Protein AF-A0A835ZDH1-F1 (afdb_monomer)

Radius of gyration: 35.68 Å; Cα contacts (8 Å, |Δi|>4): 168; chains: 1; bounding box: 102×42×101 Å

Nearest PDB structures (foldseek):
  2rld-assembly1_A  TM=3.370E-01  e=2.893E+00  Bacteroides thetaiotaomicron VPI-5482
  7mjq-assembly1_G  TM=2.604E-01  e=2.024E+00  Rattus norvegicus
  3gdj-assembly1_A  TM=2.105E-01  e=1.923E+00  Camelus dromedarius

Sequence (272 aa):
MTPLTAARPISGAFPCQARRVTAAVQLRSARKDAEDAALDDMRLDESTLDEQEKKRLEGLRSIQASLDEVEMYEKQFRQQAAQQRTRRGLSEEEEDEREIEVLDTAWSGQAGMDVTVVGSKTWADISKRLGLAAGDVIALTVFASIGRGVHTGSGIDVEVFKTALPFYIGWLGLSPLLGAYTNQATATQKDMISTLVPAWAVSIPVALAIRGAVKGDVPPVPFIIVSLIATGSLLAAWRGLYVVINPTSTAETKRGGILDGFRMITTLLRRW

Structure (mmCIF, N/CA/C/O backbone):
data_AF-A0A835ZDH1-F1
#
_entry.id   AF-A0A835ZDH1-F1
#
loop_
_atom_site.group_PDB
_atom_site.id
_atom_site.type_symbol
_atom_site.label_atom_id
_atom_site.label_alt_id
_atom_site.label_comp_id
_atom_site.label_asym_id
_atom_site.label_entity_id
_atom_site.label_seq_id
_atom_site.pdbx_PDB_ins_code
_atom_site.Cartn_x
_atom_site.Cartn_y
_atom_site.Cartn_z
_atom_site.occupancy
_atom_site.B_iso_or_equiv
_atom_site.auth_seq_id
_atom_site.auth_comp_id
_atom_site.auth_asym_id
_atom_site.auth_atom_id
_atom_site.pdbx_PDB_model_num
ATOM 1 N N . MET A 1 1 ? 65.974 -21.598 72.202 1.00 34.81 1 MET A N 1
ATOM 2 C CA . MET A 1 1 ? 65.213 -21.913 73.429 1.00 34.81 1 MET A CA 1
ATOM 3 C C . MET A 1 1 ? 63.994 -20.993 73.469 1.00 34.81 1 MET A C 1
ATOM 5 O O . MET A 1 1 ? 64.228 -19.801 73.556 1.00 34.81 1 MET A O 1
ATOM 9 N N . THR A 1 2 ? 62.781 -21.574 73.325 1.00 43.56 2 THR A N 1
ATOM 10 C CA . THR A 1 2 ? 61.417 -21.106 73.742 1.00 43.56 2 THR A CA 1
ATOM 11 C C . THR A 1 2 ? 60.901 -19.693 73.334 1.00 43.56 2 THR A C 1
ATOM 13 O O . THR A 1 2 ? 61.681 -18.755 73.291 1.00 43.56 2 THR A O 1
ATOM 16 N N . PRO A 1 3 ? 59.568 -19.446 73.236 1.00 57.34 3 PRO A N 1
ATOM 17 C CA . PRO A 1 3 ? 58.519 -20.071 72.394 1.00 57.34 3 PRO A CA 1
ATOM 18 C C . PRO A 1 3 ? 57.537 -19.018 71.769 1.00 57.34 3 PRO A C 1
ATOM 20 O O . PRO A 1 3 ? 57.828 -17.830 71.803 1.00 57.34 3 PRO A O 1
ATOM 23 N N . LEU A 1 4 ? 56.345 -19.474 71.315 1.00 38.88 4 LEU A N 1
ATOM 24 C CA . LEU A 1 4 ? 55.092 -18.735 70.979 1.00 38.88 4 LEU A CA 1
ATOM 25 C C . LEU A 1 4 ? 54.996 -18.260 69.504 1.00 38.88 4 LEU A C 1
ATOM 27 O O . LEU A 1 4 ? 55.959 -17.751 68.959 1.00 38.88 4 LEU A O 1
ATOM 31 N N . THR A 1 5 ? 53.911 -18.429 68.735 1.00 47.22 5 THR A N 1
ATOM 32 C CA . THR A 1 5 ? 52.475 -18.510 69.061 1.00 47.22 5 THR A CA 1
ATOM 33 C C . THR A 1 5 ? 51.704 -19.244 67.953 1.00 47.22 5 THR A C 1
ATOM 35 O O . THR A 1 5 ? 51.982 -19.078 66.769 1.00 47.22 5 THR A O 1
ATOM 38 N N . ALA A 1 6 ? 50.701 -20.024 68.357 1.00 47.25 6 ALA A N 1
ATOM 39 C CA . ALA A 1 6 ? 49.741 -20.729 67.513 1.00 47.25 6 ALA A CA 1
ATOM 40 C C . ALA A 1 6 ? 48.738 -19.787 66.816 1.00 47.25 6 ALA A C 1
ATOM 42 O O . ALA A 1 6 ? 48.170 -18.907 67.460 1.00 47.25 6 ALA A O 1
ATOM 43 N N . ALA A 1 7 ? 48.425 -20.043 65.542 1.00 43.72 7 ALA A N 1
ATOM 44 C CA . ALA A 1 7 ? 47.264 -19.467 64.863 1.00 43.72 7 ALA A CA 1
ATOM 45 C C . ALA A 1 7 ? 46.164 -20.536 64.736 1.00 43.72 7 ALA A C 1
ATOM 47 O O . ALA A 1 7 ? 46.339 -21.554 64.069 1.00 43.72 7 ALA A O 1
ATOM 48 N N . ARG A 1 8 ? 45.039 -20.315 65.425 1.00 48.34 8 ARG A N 1
ATOM 49 C CA . ARG A 1 8 ? 43.805 -21.108 65.297 1.00 48.34 8 ARG A CA 1
ATOM 50 C C . ARG A 1 8 ? 43.062 -20.727 64.007 1.00 48.34 8 ARG A C 1
ATOM 52 O O . ARG A 1 8 ? 43.014 -19.539 63.694 1.00 48.34 8 ARG A O 1
ATOM 59 N N . PRO A 1 9 ? 42.381 -21.667 63.330 1.00 44.38 9 PRO A N 1
ATOM 60 C CA . PRO A 1 9 ? 41.363 -21.319 62.351 1.00 44.38 9 PRO A CA 1
ATOM 61 C C . PRO A 1 9 ? 40.088 -20.852 63.071 1.00 44.38 9 PRO A C 1
ATOM 63 O O . PRO A 1 9 ? 39.588 -21.511 63.987 1.00 44.38 9 PRO A O 1
ATOM 66 N N . ILE A 1 10 ? 39.568 -19.695 62.664 1.00 48.12 10 ILE A N 1
ATOM 67 C CA . ILE A 1 10 ? 38.289 -19.158 63.130 1.00 48.12 10 ILE A CA 1
ATOM 68 C C . ILE A 1 10 ? 37.182 -19.935 62.411 1.00 48.12 10 ILE A C 1
ATOM 70 O O . ILE A 1 10 ? 36.896 -19.701 61.241 1.00 48.12 10 ILE A O 1
ATOM 74 N N . SER A 1 11 ? 36.572 -20.880 63.124 1.00 52.00 11 SER A N 1
ATOM 75 C CA . SER A 1 11 ? 35.284 -21.463 62.753 1.00 52.00 11 SER A CA 1
ATOM 76 C C . SER A 1 11 ? 34.194 -20.434 63.059 1.00 52.00 11 SER A C 1
ATOM 78 O O . SER A 1 11 ? 33.789 -20.263 64.208 1.00 52.00 11 SER A O 1
ATOM 80 N N . GLY A 1 12 ? 33.780 -19.684 62.038 1.00 43.28 12 GLY A N 1
ATOM 81 C CA . GLY A 1 12 ? 32.653 -18.757 62.086 1.00 43.28 12 GLY A CA 1
ATOM 82 C C . GLY A 1 12 ? 31.410 -19.414 61.505 1.00 43.28 12 GLY A C 1
ATOM 83 O O . GLY A 1 12 ? 31.060 -19.184 60.353 1.00 43.28 12 GLY A O 1
ATOM 84 N N . ALA A 1 13 ? 30.757 -20.260 62.298 1.00 45.50 13 ALA A N 1
ATOM 85 C CA . ALA A 1 13 ? 29.421 -20.745 62.000 1.00 45.50 13 ALA A CA 1
ATOM 86 C C . ALA A 1 13 ? 28.428 -19.569 62.064 1.00 45.50 13 ALA A C 1
ATOM 88 O O . ALA A 1 13 ? 28.275 -18.946 63.114 1.00 45.50 13 ALA A O 1
ATOM 89 N N . PHE A 1 14 ? 27.697 -19.312 60.977 1.00 47.44 14 PHE A N 1
ATOM 90 C CA . PHE A 1 14 ? 26.489 -18.482 60.992 1.00 47.44 14 PHE A CA 1
ATOM 91 C C . PHE A 1 14 ? 25.224 -19.361 60.939 1.00 47.44 14 PHE A C 1
ATOM 93 O O . PHE A 1 14 ? 24.655 -19.537 59.864 1.00 47.44 14 PHE A O 1
ATOM 100 N N . PRO A 1 15 ? 24.703 -19.885 62.066 1.00 50.91 15 PRO A N 1
ATOM 101 C CA . PRO A 1 15 ? 23.356 -20.433 62.116 1.00 50.91 15 PRO A CA 1
ATOM 102 C C . PRO A 1 15 ? 22.449 -19.467 62.890 1.00 50.91 15 PRO A C 1
ATOM 104 O O . PRO A 1 15 ? 22.101 -19.729 64.036 1.00 50.91 15 PRO A O 1
ATOM 107 N N . CYS A 1 16 ? 22.081 -18.314 62.316 1.00 52.91 16 CYS A N 1
ATOM 108 C CA . CYS A 1 16 ? 21.194 -17.375 63.032 1.00 52.91 16 CYS A CA 1
ATOM 109 C C . CYS A 1 16 ? 20.033 -16.777 62.215 1.00 52.91 16 CYS A C 1
ATOM 111 O O . CYS A 1 16 ? 19.137 -16.173 62.800 1.00 52.91 16 CYS A O 1
ATOM 113 N N . GLN A 1 17 ? 19.954 -17.001 60.896 1.00 49.44 17 GLN A N 1
ATOM 114 C CA . GLN A 1 17 ? 18.798 -16.546 60.101 1.00 49.44 17 GLN A CA 1
ATOM 115 C C . GLN A 1 17 ? 17.690 -17.604 59.952 1.00 49.44 17 GLN A C 1
ATOM 117 O O . GLN A 1 17 ? 16.514 -17.264 60.066 1.00 49.44 17 GLN A O 1
ATOM 122 N N . ALA A 1 18 ? 18.026 -18.893 59.825 1.00 46.44 18 ALA A N 1
ATOM 123 C CA . ALA A 1 18 ? 17.027 -19.953 59.620 1.00 46.44 18 ALA A CA 1
ATOM 124 C C . ALA A 1 18 ? 16.064 -20.151 60.817 1.00 46.44 18 ALA A C 1
ATOM 126 O O . ALA A 1 18 ? 14.885 -20.469 60.648 1.00 46.44 18 ALA A O 1
ATOM 127 N N . ARG A 1 19 ? 16.530 -19.906 62.051 1.00 47.34 19 ARG A N 1
ATOM 128 C CA . ARG A 1 19 ? 15.718 -20.095 63.269 1.00 47.34 19 ARG A CA 1
ATOM 129 C C . ARG A 1 19 ? 14.641 -19.020 63.466 1.00 47.34 19 ARG A C 1
ATOM 131 O O . ARG A 1 19 ? 13.580 -19.327 64.001 1.00 47.34 19 ARG A O 1
ATOM 138 N N . ARG A 1 20 ? 14.878 -17.779 63.015 1.00 51.91 20 ARG A N 1
ATOM 139 C CA . ARG A 1 20 ? 13.920 -16.665 63.176 1.00 51.91 20 ARG A CA 1
ATOM 140 C C . ARG A 1 20 ? 12.712 -16.788 62.249 1.00 51.91 20 ARG A C 1
ATOM 142 O O . ARG A 1 20 ? 11.598 -16.506 62.678 1.00 51.91 20 ARG A O 1
ATOM 149 N N . VAL A 1 21 ? 12.918 -17.264 61.020 1.00 53.75 21 VAL A N 1
ATOM 150 C CA . VAL A 1 21 ? 11.826 -17.492 60.058 1.00 53.75 21 VAL A CA 1
ATOM 151 C C . VAL A 1 21 ? 10.901 -18.608 60.553 1.00 53.75 21 VAL A C 1
ATOM 153 O O . VAL A 1 21 ? 9.685 -18.451 60.546 1.00 53.75 21 VAL A O 1
ATOM 156 N N . THR A 1 22 ? 11.475 -19.685 61.098 1.00 58.41 22 THR A N 1
ATOM 157 C CA . THR A 1 22 ? 10.707 -20.819 61.640 1.00 58.41 22 THR A CA 1
ATOM 158 C C . THR A 1 22 ? 9.832 -20.407 62.834 1.00 58.41 22 THR A C 1
ATOM 160 O O . THR A 1 22 ? 8.660 -20.770 62.894 1.00 58.41 22 THR A O 1
ATOM 163 N N . ALA A 1 23 ? 10.358 -19.580 63.747 1.00 58.81 23 ALA A N 1
ATOM 164 C CA . ALA A 1 23 ? 9.604 -19.083 64.903 1.00 58.81 23 ALA A CA 1
ATOM 165 C C . ALA A 1 23 ? 8.459 -18.126 64.510 1.00 58.81 23 ALA A C 1
ATOM 167 O O . ALA A 1 23 ? 7.372 -18.192 65.079 1.00 58.81 23 ALA A O 1
ATOM 168 N N . ALA A 1 24 ? 8.673 -17.261 63.511 1.00 59.78 24 ALA A N 1
ATOM 169 C CA . ALA A 1 24 ? 7.639 -16.349 63.019 1.00 59.78 24 ALA A CA 1
ATOM 170 C C . ALA A 1 24 ? 6.492 -17.088 62.303 1.00 59.78 24 ALA A C 1
ATOM 172 O O . ALA A 1 24 ? 5.330 -16.704 62.441 1.00 59.78 24 ALA A O 1
ATOM 173 N N . VAL A 1 25 ? 6.803 -18.167 61.577 1.00 62.97 25 VAL A N 1
ATOM 174 C CA . VAL A 1 25 ? 5.799 -19.040 60.946 1.00 62.97 25 VAL A CA 1
ATOM 175 C C . VAL A 1 25 ? 4.996 -19.804 62.003 1.00 62.97 25 VAL A C 1
ATOM 177 O O . VAL A 1 25 ? 3.771 -19.843 61.914 1.00 62.97 25 VAL A O 1
ATOM 180 N N . GLN A 1 26 ? 5.652 -20.330 63.043 1.00 67.81 26 GLN A N 1
ATOM 181 C CA . GLN A 1 26 ? 4.971 -21.028 64.142 1.00 67.81 26 GLN A CA 1
ATOM 182 C C . GLN A 1 26 ? 4.012 -20.118 64.920 1.00 67.81 26 GLN A C 1
ATOM 184 O O . GLN A 1 26 ? 2.891 -20.527 65.205 1.00 67.81 26 GLN A O 1
ATOM 189 N N . LEU A 1 27 ? 4.404 -18.871 65.209 1.00 68.81 27 LEU A N 1
ATOM 190 C CA . LEU A 1 27 ? 3.529 -17.905 65.887 1.00 68.81 27 LEU A CA 1
ATOM 191 C C . LEU A 1 27 ? 2.322 -17.497 65.031 1.00 68.81 27 LEU A C 1
ATOM 193 O O . LEU A 1 27 ? 1.234 -17.299 65.566 1.00 68.81 27 LEU A O 1
ATOM 197 N N . ARG A 1 28 ? 2.490 -17.390 63.705 1.00 65.69 28 ARG A N 1
ATOM 198 C CA . ARG A 1 28 ? 1.369 -17.134 62.787 1.00 65.69 28 ARG A CA 1
ATOM 199 C C . ARG A 1 28 ? 0.407 -18.315 62.710 1.00 65.69 28 ARG A C 1
ATOM 201 O O . ARG A 1 28 ? -0.794 -18.078 62.707 1.00 65.69 28 ARG A O 1
ATOM 208 N N . SER A 1 29 ? 0.924 -19.546 62.681 1.00 69.69 29 SER A N 1
ATOM 209 C CA . SER A 1 29 ? 0.094 -20.758 62.726 1.00 69.69 29 SER A CA 1
ATOM 210 C C . SER A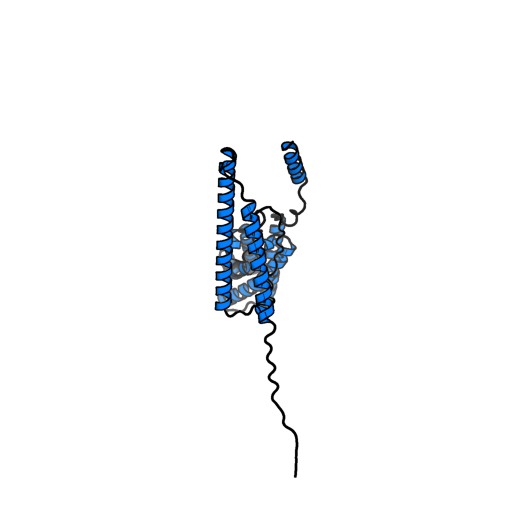 1 29 ? -0.714 -20.804 64.017 1.00 69.69 29 SER A C 1
ATOM 212 O O . SER A 1 29 ? -1.933 -20.807 63.961 1.00 69.69 29 SER A O 1
ATOM 214 N N . ALA A 1 30 ? -0.049 -20.692 65.171 1.00 67.31 30 ALA A N 1
ATOM 215 C CA . ALA A 1 30 ? -0.708 -20.776 66.472 1.00 67.31 30 ALA A CA 1
ATOM 216 C C . ALA A 1 30 ? -1.762 -19.676 66.691 1.00 67.31 30 ALA A C 1
ATOM 218 O O . ALA A 1 30 ? -2.782 -19.910 67.331 1.00 67.31 30 ALA A O 1
ATOM 219 N N . ARG A 1 31 ? -1.533 -18.469 66.155 1.00 75.38 31 ARG A N 1
ATOM 220 C CA . ARG A 1 31 ? -2.532 -17.395 66.185 1.00 75.38 31 ARG A CA 1
ATOM 221 C C . ARG A 1 31 ? -3.744 -17.722 65.313 1.00 75.38 31 ARG A C 1
ATOM 223 O O . ARG A 1 31 ? -4.861 -17.461 65.740 1.00 75.38 31 ARG A O 1
ATOM 230 N N . LYS A 1 32 ? -3.516 -18.268 64.117 1.00 70.44 32 LYS A N 1
ATOM 231 C CA . LYS A 1 32 ? -4.594 -18.678 63.218 1.00 70.44 32 LYS A CA 1
ATOM 232 C C . LYS A 1 32 ? -5.433 -19.788 63.851 1.00 70.44 32 LYS A C 1
ATOM 234 O O . LYS A 1 32 ? -6.645 -19.662 63.891 1.00 70.44 32 LYS A O 1
ATOM 239 N N . ASP A 1 33 ? -4.784 -20.781 64.456 1.00 71.62 33 ASP A N 1
ATOM 240 C CA . ASP A 1 33 ? -5.459 -21.880 65.155 1.00 71.62 33 ASP A CA 1
ATOM 241 C C . ASP A 1 33 ? -6.328 -21.370 66.329 1.00 71.62 33 ASP A C 1
ATOM 243 O O . ASP A 1 33 ? -7.408 -21.895 66.590 1.00 71.62 33 ASP A O 1
ATOM 247 N N . ALA A 1 34 ? -5.886 -20.313 67.023 1.00 68.75 34 ALA A N 1
ATOM 248 C CA . ALA A 1 34 ? -6.653 -19.673 68.094 1.00 68.75 34 ALA A CA 1
ATOM 249 C C . ALA A 1 34 ? -7.825 -18.812 67.581 1.00 68.75 34 ALA A C 1
ATOM 251 O O . ALA A 1 34 ? -8.877 -18.776 68.219 1.00 68.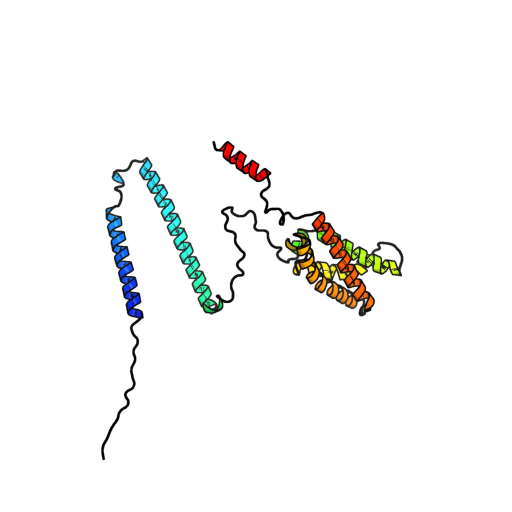75 34 ALA A O 1
ATOM 252 N N . GLU A 1 35 ? -7.657 -18.121 66.449 1.00 69.75 35 GLU A N 1
ATOM 253 C CA . GLU A 1 35 ? -8.739 -17.385 65.781 1.00 69.75 35 GLU A CA 1
ATOM 254 C C . GLU A 1 35 ? -9.796 -18.362 65.233 1.00 69.75 35 GLU A C 1
ATOM 256 O O . GLU A 1 35 ? -10.984 -18.151 65.462 1.00 69.75 35 GLU A O 1
ATOM 261 N N . ASP A 1 36 ? -9.377 -19.474 64.624 1.00 70.19 36 ASP A N 1
ATOM 262 C CA . ASP A 1 36 ? -10.266 -20.520 64.104 1.00 70.19 36 ASP A CA 1
ATOM 263 C C . ASP A 1 36 ? -11.072 -21.193 65.237 1.00 70.19 36 ASP A C 1
ATOM 265 O O . ASP A 1 36 ? -12.278 -21.394 65.103 1.00 70.19 36 ASP A O 1
ATOM 269 N N . ALA A 1 37 ? -10.451 -21.454 66.395 1.00 70.25 37 ALA A N 1
ATOM 270 C CA . ALA A 1 37 ? -11.146 -21.991 67.570 1.00 70.25 37 ALA A CA 1
ATOM 271 C C . ALA A 1 37 ? -12.162 -21.006 68.182 1.00 70.25 37 ALA A C 1
ATOM 273 O O . ALA A 1 37 ? -13.220 -21.420 68.650 1.00 70.25 37 ALA A O 1
ATOM 274 N N . ALA A 1 38 ? -11.863 -19.702 68.174 1.00 67.19 38 ALA A N 1
ATOM 275 C CA . ALA A 1 38 ? -12.793 -18.671 68.641 1.00 67.19 38 ALA A CA 1
ATOM 276 C C . ALA A 1 38 ? -13.976 -18.468 67.675 1.00 67.19 38 ALA A C 1
ATOM 278 O O . ALA A 1 38 ? -15.076 -18.123 68.104 1.00 67.19 38 ALA A O 1
ATOM 279 N N . LEU A 1 39 ? -13.761 -18.686 66.374 1.00 62.69 39 LEU A N 1
ATOM 280 C CA . LEU A 1 39 ? -14.809 -18.643 65.352 1.00 62.69 39 LEU A CA 1
ATOM 281 C C . LEU A 1 39 ? -15.779 -19.828 65.463 1.00 62.69 39 LEU A C 1
ATOM 283 O O . LEU A 1 39 ? -16.964 -19.662 65.172 1.00 62.69 39 LEU A O 1
ATOM 287 N N . ASP A 1 40 ? -15.307 -20.988 65.926 1.00 66.06 40 ASP A N 1
ATOM 288 C CA . ASP A 1 40 ? -16.136 -22.188 66.104 1.00 66.06 40 ASP A CA 1
ATOM 289 C C . ASP A 1 40 ? -17.156 -22.041 67.256 1.00 66.06 40 ASP A C 1
ATOM 291 O O . ASP A 1 40 ? -18.246 -22.606 67.189 1.00 66.06 40 ASP A O 1
ATOM 295 N N . ASP A 1 41 ? -16.860 -21.213 68.266 1.00 66.31 41 ASP A N 1
ATOM 296 C CA . ASP A 1 41 ? -17.776 -20.889 69.379 1.00 66.31 41 ASP A CA 1
ATOM 297 C C . ASP A 1 41 ? -18.872 -19.872 68.978 1.00 66.31 41 ASP A C 1
ATOM 299 O O . ASP A 1 41 ? -19.922 -19.774 69.608 1.00 66.31 41 ASP A O 1
ATOM 303 N N . MET A 1 42 ? -18.670 -19.135 67.877 1.00 64.88 42 MET A N 1
ATOM 304 C CA . MET A 1 42 ? -19.648 -18.194 67.297 1.00 64.88 42 MET A CA 1
ATOM 305 C C . MET A 1 42 ? -20.500 -18.823 66.183 1.00 64.88 42 MET A C 1
ATOM 307 O O . MET A 1 42 ? -21.183 -18.124 65.426 1.00 64.88 42 MET A O 1
ATOM 311 N N . ARG A 1 43 ? -20.444 -20.148 66.046 1.00 68.88 43 ARG A N 1
ATOM 312 C CA . ARG A 1 43 ? -21.124 -20.881 64.986 1.00 68.88 43 ARG A CA 1
ATOM 313 C C . ARG A 1 43 ? -22.639 -20.864 65.215 1.00 68.88 43 ARG A C 1
ATOM 315 O O . ARG A 1 43 ? -23.139 -21.306 66.244 1.00 68.88 43 ARG A O 1
ATOM 322 N N . LEU A 1 44 ? -23.368 -20.329 64.236 1.00 68.88 44 LEU A N 1
ATOM 323 C CA . LEU A 1 44 ? -24.831 -20.237 64.240 1.00 68.88 44 LEU A CA 1
ATOM 324 C C . LEU A 1 44 ? -25.482 -21.614 64.458 1.00 68.88 44 LEU A C 1
ATOM 326 O O . LEU A 1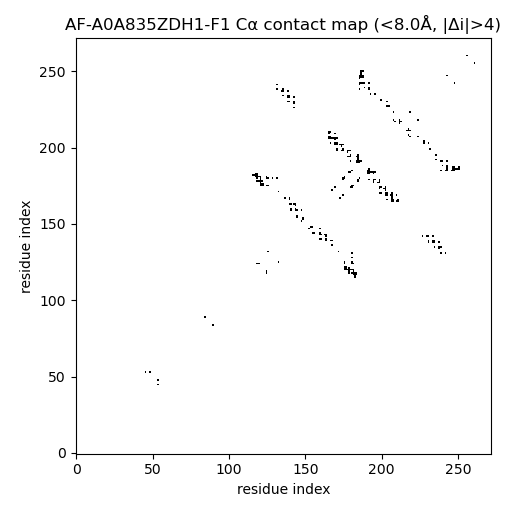 44 ? -25.175 -22.566 63.739 1.00 68.88 44 LEU A O 1
ATOM 330 N N . ASP A 1 45 ? -26.420 -21.695 65.405 1.00 75.00 45 ASP A N 1
ATOM 331 C CA . ASP A 1 45 ? -27.247 -22.886 65.620 1.00 75.00 45 ASP A CA 1
ATOM 332 C C . ASP A 1 45 ? -28.333 -22.976 64.535 1.00 75.00 45 ASP A C 1
ATOM 334 O O . ASP A 1 45 ? -29.399 -22.359 64.620 1.00 75.00 45 ASP A O 1
ATOM 338 N N . GLU A 1 46 ? -28.043 -23.756 63.491 1.00 71.31 46 GLU A N 1
ATOM 339 C CA . GLU A 1 46 ? -28.894 -23.963 62.310 1.00 71.31 46 GLU A CA 1
ATOM 340 C C . GLU A 1 46 ? -30.292 -24.513 62.643 1.00 71.31 46 GLU A C 1
ATOM 342 O O . GLU A 1 46 ? -31.213 -24.393 61.830 1.00 71.31 46 GLU A O 1
ATOM 347 N N . SER A 1 47 ? -30.474 -25.096 63.835 1.00 73.56 47 SER A N 1
ATOM 348 C CA . SER A 1 47 ? -31.764 -25.629 64.282 1.00 73.56 47 SER A CA 1
ATOM 349 C C . SER A 1 47 ? -32.778 -24.539 64.649 1.00 73.56 47 SER A C 1
ATOM 351 O O . SER A 1 47 ? -33.982 -24.797 64.632 1.00 73.56 47 SER A O 1
ATOM 353 N N . THR A 1 48 ? -32.308 -23.317 64.916 1.00 77.56 48 THR A N 1
ATOM 354 C CA . THR A 1 48 ? -33.140 -22.172 65.327 1.00 77.56 48 THR A CA 1
ATOM 355 C C . THR A 1 48 ? -33.614 -21.294 64.163 1.00 77.56 48 THR A C 1
ATOM 357 O O . THR A 1 48 ? -34.403 -20.374 64.375 1.00 77.56 48 THR A O 1
ATOM 360 N N . LEU A 1 49 ? -33.160 -21.577 62.937 1.00 77.88 49 LEU A N 1
ATOM 361 C CA . LEU A 1 49 ? -33.396 -20.745 61.754 1.00 77.88 49 LEU A CA 1
ATOM 362 C C . LEU A 1 49 ? -34.680 -21.121 61.002 1.00 77.88 49 LEU A C 1
ATOM 364 O O . LEU A 1 49 ? -35.058 -22.294 60.926 1.00 77.88 49 LEU A O 1
ATOM 368 N N . ASP A 1 50 ? -35.313 -20.122 60.383 1.00 85.75 50 ASP A N 1
ATOM 369 C CA . ASP A 1 50 ? -36.478 -20.315 59.514 1.00 85.75 50 ASP A CA 1
ATOM 370 C C . ASP A 1 50 ? -36.093 -20.988 58.178 1.00 85.75 50 ASP A C 1
ATOM 372 O O . ASP A 1 50 ? -34.960 -20.883 57.697 1.00 85.75 50 ASP A O 1
ATOM 376 N N . GLU A 1 51 ? -37.039 -21.669 57.528 1.00 85.31 51 GLU A N 1
ATOM 377 C CA . GLU A 1 51 ? -36.789 -22.416 56.283 1.00 85.31 51 GLU A CA 1
ATOM 378 C C . GLU A 1 51 ? -36.305 -21.517 55.131 1.00 85.31 51 GLU A C 1
ATOM 380 O O . GLU A 1 51 ? -35.539 -21.948 54.261 1.00 85.31 51 GLU A O 1
ATOM 385 N N . GLN A 1 52 ? -36.697 -20.239 55.128 1.00 84.88 52 GLN A N 1
ATOM 386 C CA . GLN A 1 52 ? -36.190 -19.268 54.160 1.00 84.88 52 GLN A CA 1
ATOM 387 C C . GLN A 1 52 ? -34.715 -18.907 54.410 1.00 84.88 52 GLN A C 1
ATOM 389 O O . GLN A 1 52 ? -33.963 -18.683 53.457 1.00 84.88 52 GLN A O 1
ATOM 394 N N . GLU A 1 53 ? -34.284 -18.855 55.670 1.00 80.75 53 GLU A N 1
ATOM 395 C CA . GLU A 1 53 ? -32.906 -18.540 56.057 1.00 80.75 53 GLU A CA 1
ATOM 396 C C . GLU A 1 53 ? -31.971 -19.724 55.812 1.00 80.75 53 GLU A C 1
ATOM 398 O O . GLU A 1 53 ? -30.870 -19.529 55.292 1.00 80.75 53 GLU A O 1
ATOM 403 N N . LYS A 1 54 ? -32.442 -20.955 56.046 1.00 84.00 54 LYS A N 1
ATOM 404 C CA . LYS A 1 54 ? -31.699 -22.178 55.700 1.00 84.00 54 LYS A CA 1
ATOM 405 C C . LYS A 1 54 ? -31.358 -22.242 54.210 1.00 84.00 54 LYS A C 1
ATOM 407 O O . LYS A 1 54 ? -30.197 -22.431 53.854 1.00 84.00 54 LYS A O 1
ATOM 412 N N . LYS A 1 55 ? -32.324 -21.956 53.327 1.00 82.12 55 LYS A N 1
ATOM 413 C CA . LYS A 1 55 ? -32.075 -21.885 51.872 1.00 82.12 55 LYS A CA 1
ATOM 414 C C . LYS A 1 55 ? -31.077 -20.792 51.482 1.00 82.12 55 LYS A C 1
ATOM 416 O O . LYS A 1 55 ? -30.303 -20.967 50.542 1.00 82.12 55 LYS A O 1
ATOM 421 N N . ARG A 1 56 ? -31.071 -19.651 52.184 1.00 82.38 56 ARG A N 1
ATOM 422 C CA . ARG A 1 56 ? -30.076 -18.586 51.957 1.00 82.38 56 ARG A CA 1
ATOM 423 C C . ARG A 1 56 ? -28.674 -19.026 52.375 1.00 82.38 56 ARG A C 1
ATOM 425 O O . ARG A 1 56 ? -27.724 -18.735 51.651 1.00 82.38 56 ARG A O 1
ATOM 432 N N . LEU A 1 57 ? -28.543 -19.742 53.492 1.00 84.62 57 LEU A N 1
ATOM 433 C CA . LEU A 1 57 ? -27.263 -20.293 53.942 1.00 84.62 57 LEU A CA 1
ATOM 434 C C . LEU A 1 57 ? -26.710 -21.338 52.972 1.00 84.62 57 LEU A C 1
ATOM 436 O O . LEU A 1 57 ? -25.519 -21.306 52.670 1.00 84.62 57 LEU A O 1
ATOM 440 N N . GLU A 1 58 ? -27.558 -22.210 52.426 1.00 86.06 58 GLU A N 1
ATOM 441 C CA . GLU A 1 58 ? -27.157 -23.141 51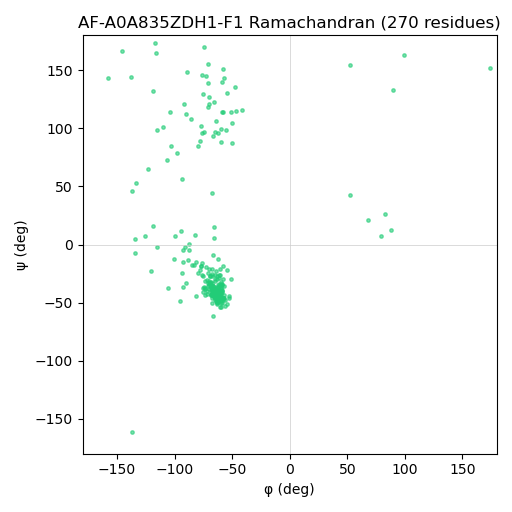.362 1.00 86.06 58 GLU A CA 1
ATOM 442 C C . GLU A 1 58 ? -26.638 -22.398 50.122 1.00 86.06 58 GLU A C 1
ATOM 444 O O . GLU A 1 58 ? -25.587 -22.748 49.581 1.00 86.06 58 GLU A O 1
ATOM 449 N N . GLY A 1 59 ? -27.315 -21.315 49.724 1.00 84.31 59 GLY A N 1
ATOM 450 C CA . GLY A 1 59 ? -26.852 -20.432 48.654 1.00 84.31 59 GLY A CA 1
ATOM 451 C C . GLY A 1 59 ? -25.468 -19.839 48.934 1.00 84.31 59 GLY A C 1
ATOM 452 O O . GLY A 1 59 ? -24.580 -19.925 48.087 1.00 84.31 59 GLY A O 1
ATOM 453 N N . LEU A 1 60 ? -25.243 -19.300 50.134 1.00 85.62 60 LEU A N 1
ATOM 454 C CA . LEU A 1 60 ? -23.947 -18.732 50.523 1.00 85.62 60 LEU A CA 1
ATOM 455 C C . LEU A 1 60 ? -22.832 -19.786 50.572 1.00 85.62 60 LEU A C 1
ATOM 457 O O . LEU A 1 60 ? -21.731 -19.524 50.092 1.00 85.62 60 LEU A O 1
ATOM 461 N N . ARG A 1 61 ? -23.121 -20.996 51.066 1.00 85.56 61 ARG A N 1
ATOM 462 C CA . ARG A 1 61 ? -22.169 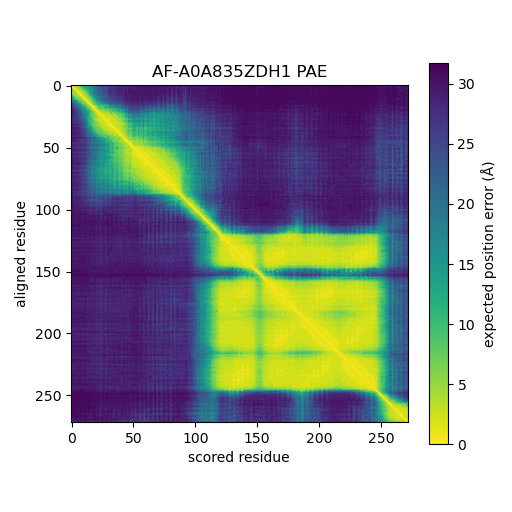-22.121 51.058 1.00 85.56 61 ARG A CA 1
ATOM 463 C C . ARG A 1 61 ? -21.775 -22.530 49.644 1.00 85.56 61 ARG A C 1
ATOM 465 O O . ARG A 1 61 ? -20.603 -22.795 49.400 1.00 85.56 61 ARG A O 1
ATOM 472 N N . SER A 1 62 ? -22.727 -22.541 48.709 1.00 87.56 62 SER A N 1
ATOM 473 C CA . SER A 1 62 ? -22.437 -22.849 47.303 1.00 87.56 62 SER A CA 1
ATOM 474 C C . SER A 1 62 ? -21.507 -21.812 46.662 1.00 87.56 62 SER A C 1
ATOM 476 O O . SER A 1 62 ? -20.595 -22.169 45.919 1.00 87.56 62 SER A O 1
ATOM 478 N N . ILE A 1 63 ? -21.678 -20.534 47.016 1.00 83.69 63 ILE A N 1
ATOM 479 C CA . ILE A 1 63 ? -20.810 -19.450 46.551 1.00 83.69 63 ILE A CA 1
ATOM 480 C C . ILE A 1 63 ? -19.412 -19.610 47.152 1.00 83.69 63 ILE A C 1
ATOM 482 O O . ILE A 1 63 ? -18.427 -19.531 46.423 1.00 83.69 63 ILE A O 1
ATOM 486 N N . GLN A 1 64 ? -19.313 -19.887 48.453 1.00 87.50 64 GLN A N 1
ATOM 487 C CA . GLN A 1 64 ? -18.027 -20.104 49.112 1.00 87.50 64 GLN A CA 1
ATOM 488 C C . GLN A 1 64 ? -17.271 -21.297 48.510 1.00 87.50 64 GLN A C 1
ATOM 490 O O . GLN A 1 64 ? -16.100 -21.162 48.176 1.00 87.50 64 GLN A O 1
ATOM 495 N N . ALA A 1 65 ? -17.961 -22.410 48.245 1.00 86.31 65 ALA A N 1
ATOM 496 C CA . ALA A 1 65 ? -17.369 -23.564 47.572 1.00 86.31 65 ALA A CA 1
ATOM 497 C C . ALA A 1 65 ? -16.825 -23.215 46.173 1.00 86.31 65 ALA A C 1
ATOM 499 O O . ALA A 1 65 ? -15.738 -23.658 45.810 1.00 86.31 65 ALA A O 1
ATOM 500 N N . SER A 1 66 ? -17.539 -22.381 45.405 1.00 82.12 66 SER A N 1
ATOM 501 C CA . SER A 1 66 ? -17.060 -21.930 44.090 1.00 82.12 66 SER A CA 1
ATOM 502 C C . SER A 1 66 ? -15.836 -21.008 44.173 1.00 82.12 66 SER A C 1
ATOM 504 O O . SER A 1 66 ? -14.978 -21.040 43.294 1.00 82.12 66 SER A O 1
ATOM 506 N N . LEU A 1 67 ? -15.718 -20.206 45.236 1.00 85.88 67 LEU A N 1
ATOM 507 C CA . LEU A 1 67 ? -14.555 -19.345 45.464 1.00 85.88 67 LEU A CA 1
ATOM 508 C C . LEU A 1 67 ? -13.321 -20.164 45.852 1.00 85.88 67 LEU A C 1
ATOM 510 O O . LEU A 1 67 ? -12.243 -19.925 45.306 1.00 85.88 67 LEU A O 1
ATOM 514 N N . ASP A 1 68 ? -13.492 -21.159 46.722 1.00 86.00 68 ASP A N 1
ATOM 515 C CA . ASP A 1 68 ? -12.418 -22.075 47.118 1.00 86.00 68 ASP A CA 1
ATOM 516 C C . ASP A 1 68 ? -11.893 -22.874 45.910 1.00 86.00 68 ASP A C 1
ATOM 518 O O . ASP A 1 68 ? -10.688 -23.100 45.772 1.00 86.00 68 ASP A O 1
ATOM 522 N N . GLU A 1 69 ? -12.784 -23.259 44.989 1.00 85.38 69 GLU A N 1
ATOM 523 C CA . GLU A 1 69 ? -12.422 -23.925 43.736 1.00 85.38 69 GLU A CA 1
ATOM 524 C C . GLU A 1 69 ? -11.564 -23.019 42.834 1.00 85.38 69 GLU A C 1
ATOM 526 O O . GLU A 1 69 ? -10.513 -23.443 42.341 1.00 85.38 69 GLU A O 1
ATOM 531 N N . VAL A 1 70 ? -11.951 -21.749 42.671 1.00 84.94 70 VAL A N 1
ATOM 532 C CA . VAL A 1 70 ? -11.173 -20.756 41.908 1.00 84.94 70 VAL A CA 1
ATOM 533 C C . VAL A 1 70 ? -9.802 -20.516 42.543 1.00 84.94 70 VAL A C 1
ATOM 535 O O . VAL A 1 70 ? -8.798 -20.476 41.826 1.00 84.94 70 VAL A O 1
ATOM 538 N N . GLU A 1 71 ? -9.726 -20.417 43.873 1.00 88.25 71 GLU A N 1
ATOM 539 C CA . GLU A 1 71 ? -8.450 -20.272 44.580 1.00 88.25 71 GLU A CA 1
ATOM 540 C C . GLU A 1 71 ? -7.538 -21.490 44.344 1.00 88.25 71 GLU A C 1
ATOM 542 O O . GLU A 1 71 ? -6.321 -21.347 44.164 1.00 88.25 71 GLU A O 1
ATOM 547 N N . MET A 1 72 ? -8.109 -22.699 44.292 1.00 85.19 72 MET A N 1
ATOM 548 C CA . MET A 1 72 ? -7.363 -23.918 43.974 1.00 85.19 72 MET A CA 1
ATOM 549 C C . MET A 1 72 ? -6.792 -23.883 42.550 1.00 85.19 72 MET A C 1
ATOM 551 O O . MET A 1 72 ? -5.603 -24.164 42.360 1.00 85.19 72 MET A O 1
ATOM 555 N N . TYR A 1 73 ? -7.602 -23.487 41.563 1.00 76.06 73 TYR A N 1
ATOM 556 C CA . TYR A 1 73 ? -7.157 -23.336 40.176 1.00 76.06 73 TYR A CA 1
ATOM 557 C C . TYR A 1 73 ? -6.053 -22.286 40.034 1.00 76.06 73 TYR A C 1
ATOM 559 O O . TYR A 1 73 ? -5.065 -22.520 39.330 1.00 76.06 73 TYR A O 1
ATOM 567 N N . GLU A 1 74 ? -6.167 -21.157 40.734 1.00 82.12 74 GLU A N 1
ATOM 568 C CA . GLU A 1 74 ? -5.140 -20.118 40.725 1.00 82.12 74 GLU A CA 1
ATOM 569 C C . GLU A 1 74 ? -3.817 -20.635 41.312 1.00 82.12 74 GLU A C 1
ATOM 571 O O . GLU A 1 74 ? -2.749 -20.447 40.718 1.00 82.12 74 GLU A O 1
ATOM 576 N N . LYS A 1 75 ? -3.869 -21.352 42.444 1.00 84.25 75 LYS A N 1
ATOM 577 C CA . LYS A 1 75 ? -2.683 -21.986 43.043 1.00 84.25 75 LYS A CA 1
ATOM 578 C C . LYS A 1 75 ? -2.045 -22.997 42.095 1.00 84.25 75 LYS A C 1
ATOM 580 O O . LYS A 1 75 ? -0.821 -22.997 41.952 1.00 84.25 75 LYS A O 1
ATOM 585 N N . GLN A 1 76 ? -2.847 -23.815 41.415 1.00 85.88 76 GLN A N 1
ATOM 586 C CA . GLN A 1 76 ? -2.354 -24.787 40.442 1.00 85.88 76 GLN A CA 1
ATOM 587 C C . GLN A 1 76 ? -1.677 -24.100 39.249 1.00 85.88 76 GLN A C 1
ATOM 589 O O . GLN A 1 76 ? -0.588 -24.507 38.841 1.00 85.88 76 GLN A O 1
ATOM 594 N N . PHE A 1 77 ? -2.267 -23.023 38.727 1.00 81.94 77 PHE A N 1
ATOM 595 C CA . PHE A 1 77 ? -1.680 -22.243 37.639 1.00 81.94 77 PHE A CA 1
ATOM 596 C C . PHE A 1 77 ? -0.358 -21.587 38.054 1.00 81.94 77 PHE A C 1
ATOM 598 O O . PHE A 1 77 ? 0.639 -21.697 37.338 1.00 81.94 77 PHE A O 1
ATOM 605 N N . ARG A 1 78 ? -0.301 -20.978 39.249 1.00 75.06 78 ARG A N 1
ATOM 606 C CA . ARG A 1 78 ? 0.943 -20.412 39.800 1.00 75.06 78 ARG A CA 1
ATOM 607 C C . ARG A 1 78 ? 2.030 -21.474 39.966 1.00 75.06 78 ARG A C 1
ATOM 609 O O . ARG A 1 78 ? 3.186 -21.208 39.646 1.00 75.06 78 ARG A O 1
ATOM 616 N N . GLN A 1 79 ? 1.680 -22.677 40.420 1.00 80.88 79 GLN A N 1
ATOM 617 C CA . GLN A 1 79 ? 2.633 -23.785 40.537 1.00 80.88 79 GLN A CA 1
ATOM 618 C C . GLN A 1 79 ? 3.136 -24.263 39.170 1.00 80.88 79 GLN A C 1
ATOM 620 O O . GLN A 1 79 ? 4.334 -24.490 39.012 1.00 80.88 79 GLN A O 1
ATOM 625 N N . GLN A 1 80 ? 2.261 -24.371 38.166 1.00 78.62 80 GLN A N 1
ATOM 626 C CA . GLN A 1 80 ? 2.664 -24.725 36.801 1.00 78.62 80 GLN A CA 1
ATOM 627 C C . GLN A 1 80 ? 3.573 -23.660 36.177 1.00 78.62 80 GLN A C 1
ATOM 629 O O . GLN A 1 80 ? 4.592 -24.002 35.575 1.00 78.62 80 GLN A O 1
ATOM 634 N N . ALA A 1 81 ? 3.254 -22.378 36.367 1.00 71.69 81 ALA A N 1
ATOM 635 C CA . ALA A 1 81 ? 4.091 -21.268 35.923 1.00 71.69 81 ALA A CA 1
ATOM 636 C C . ALA A 1 81 ? 5.468 -21.293 36.610 1.00 71.69 81 ALA A C 1
ATOM 638 O O . ALA A 1 81 ? 6.494 -21.168 35.941 1.00 71.69 81 ALA A O 1
ATOM 639 N N . ALA A 1 82 ? 5.515 -21.544 37.922 1.00 69.50 82 ALA A N 1
ATOM 640 C CA . ALA A 1 82 ? 6.766 -21.697 38.663 1.00 69.50 82 ALA A CA 1
ATOM 641 C C . ALA A 1 82 ? 7.601 -22.892 38.160 1.00 69.50 82 ALA A C 1
ATOM 643 O O . ALA A 1 82 ? 8.805 -22.761 37.953 1.00 69.50 82 ALA A O 1
ATOM 644 N N . GLN A 1 83 ? 6.972 -24.037 37.872 1.00 75.69 83 GLN A N 1
ATOM 645 C CA . GLN A 1 83 ? 7.661 -25.201 37.301 1.00 75.69 83 GLN A CA 1
ATOM 646 C C . GLN A 1 83 ? 8.210 -24.930 35.893 1.00 75.69 83 GLN A C 1
ATOM 648 O O . GLN A 1 83 ? 9.314 -25.370 35.563 1.00 75.69 83 GLN A O 1
ATOM 653 N N . GLN A 1 84 ? 7.471 -24.192 35.058 1.00 70.25 84 GLN A N 1
ATOM 654 C CA . GLN A 1 84 ? 7.955 -23.776 33.741 1.00 70.25 84 GLN A CA 1
ATOM 655 C C . GLN A 1 84 ? 9.146 -22.816 33.846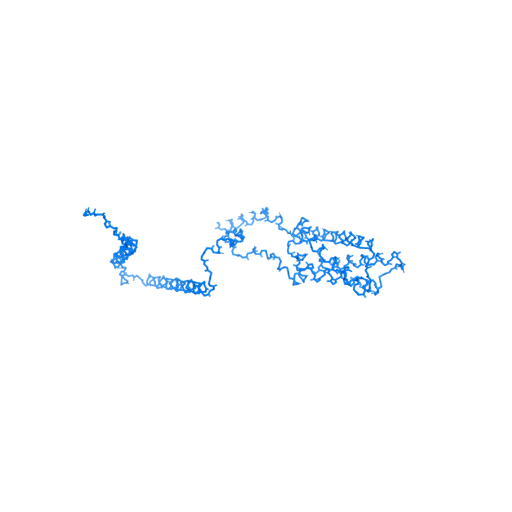 1.00 70.25 84 GLN A C 1
ATOM 657 O O . GLN A 1 84 ? 10.098 -22.973 33.080 1.00 70.25 84 GLN A O 1
ATOM 662 N N . ARG A 1 85 ? 9.135 -21.885 34.814 1.00 58.25 85 ARG A N 1
ATOM 663 C CA . ARG A 1 85 ? 10.262 -20.980 35.107 1.00 58.25 85 ARG A CA 1
ATOM 664 C C . ARG A 1 85 ? 11.529 -21.757 35.462 1.00 58.25 85 ARG A C 1
ATOM 666 O O . ARG A 1 85 ? 12.552 -21.573 34.807 1.00 58.25 85 ARG A O 1
ATOM 673 N N . THR A 1 86 ? 11.440 -22.714 36.391 1.00 65.81 86 THR A N 1
ATOM 674 C CA . THR A 1 86 ? 12.578 -23.581 36.751 1.00 65.81 86 THR A CA 1
ATOM 675 C C . THR A 1 86 ? 13.080 -24.398 35.557 1.00 65.81 86 THR A C 1
ATOM 677 O O . THR A 1 86 ? 14.285 -24.531 35.360 1.00 65.81 86 THR A O 1
ATOM 680 N N . ARG A 1 87 ? 12.177 -24.925 34.718 1.00 63.03 87 ARG A N 1
ATOM 681 C CA . ARG A 1 87 ? 12.541 -25.746 33.549 1.00 63.03 87 ARG A CA 1
ATOM 682 C C . ARG A 1 87 ? 13.231 -24.949 32.438 1.00 63.03 87 ARG A C 1
ATOM 684 O O . ARG A 1 87 ? 13.990 -25.532 31.667 1.00 63.03 87 ARG A O 1
ATOM 691 N N . ARG A 1 88 ? 12.961 -23.645 32.334 1.00 58.16 88 ARG A N 1
ATOM 692 C CA . ARG A 1 88 ? 13.525 -22.765 31.298 1.00 58.16 88 ARG A CA 1
ATOM 693 C C . ARG A 1 88 ? 14.879 -22.157 31.686 1.00 58.16 88 ARG A C 1
ATOM 695 O O . ARG A 1 88 ? 15.490 -21.517 30.840 1.00 58.16 88 ARG A O 1
ATOM 702 N N . GLY A 1 89 ? 15.356 -22.395 32.913 1.00 50.88 89 GLY A N 1
ATOM 703 C CA . GLY A 1 89 ? 16.684 -21.977 33.373 1.00 50.88 89 GLY A CA 1
ATOM 704 C C . GLY A 1 89 ? 16.865 -20.463 33.508 1.00 50.88 89 GLY A C 1
ATOM 705 O O . GLY A 1 89 ? 17.996 -19.997 33.467 1.00 50.88 89 GLY A O 1
ATOM 706 N N . LEU A 1 90 ? 15.771 -19.706 33.636 1.00 51.31 90 LEU A N 1
ATOM 707 C CA . LEU A 1 90 ? 15.799 -18.246 33.742 1.00 51.31 90 LEU A CA 1
ATOM 708 C C . LEU A 1 90 ? 15.856 -17.844 35.222 1.00 51.31 90 LEU A C 1
ATOM 710 O O . LEU A 1 90 ? 14.981 -18.234 35.999 1.00 51.31 90 LEU A O 1
ATOM 714 N N . SER A 1 91 ? 16.896 -17.107 35.614 1.00 53.47 91 SER A N 1
ATOM 715 C CA . SER A 1 91 ? 17.011 -16.485 36.937 1.00 53.47 91 SER A CA 1
ATOM 716 C C . SER A 1 91 ? 16.054 -15.298 37.051 1.00 53.47 91 SER A C 1
ATOM 718 O O . SER A 1 91 ? 15.846 -14.577 36.079 1.00 53.47 91 SER A O 1
ATOM 720 N N . GLU A 1 92 ? 15.494 -15.085 38.248 1.00 53.44 92 GLU A N 1
ATOM 721 C CA . GLU A 1 92 ? 14.537 -14.000 38.550 1.00 53.44 92 GLU A CA 1
ATOM 722 C C . GLU A 1 92 ? 15.073 -12.602 38.174 1.00 53.44 92 GLU A C 1
ATOM 724 O O . GLU A 1 92 ? 14.294 -11.700 37.897 1.00 53.44 92 GLU A O 1
ATOM 729 N N . GLU A 1 93 ? 16.396 -12.449 38.077 1.00 49.44 93 GLU A N 1
ATOM 730 C CA . GLU A 1 93 ? 17.084 -11.197 37.746 1.00 49.44 93 GLU A CA 1
ATOM 731 C C . GLU A 1 93 ? 17.046 -10.821 36.244 1.00 49.44 93 GLU A C 1
ATOM 733 O O . GLU A 1 93 ? 17.244 -9.658 35.914 1.00 49.44 93 GLU A O 1
ATOM 738 N N . GLU A 1 94 ? 16.761 -11.750 35.315 1.00 48.12 94 GLU A N 1
ATOM 739 C CA . GLU A 1 94 ? 16.738 -11.462 33.858 1.00 48.12 94 GLU A CA 1
ATOM 740 C C . GLU A 1 94 ? 15.356 -11.025 33.313 1.00 48.12 94 GLU A C 1
ATOM 742 O O . GLU A 1 94 ? 15.209 -10.767 32.109 1.00 48.12 94 GLU A O 1
ATOM 747 N N . GLU A 1 95 ? 14.315 -10.985 34.154 1.00 48.16 95 GLU A N 1
ATOM 748 C CA . GLU A 1 95 ? 12.981 -10.481 33.776 1.00 48.16 95 GLU A CA 1
ATOM 749 C C . GLU A 1 95 ? 12.778 -8.992 34.110 1.00 48.16 95 GLU A C 1
ATOM 751 O O . GLU A 1 95 ? 12.018 -8.347 33.394 1.00 48.16 95 GLU A O 1
ATOM 756 N N . ASP A 1 96 ? 13.501 -8.411 35.077 1.00 46.19 96 ASP A N 1
ATOM 757 C CA . ASP A 1 96 ? 13.338 -6.987 35.441 1.00 46.19 96 ASP A CA 1
ATOM 758 C C . ASP A 1 96 ? 13.799 -6.016 34.330 1.00 46.19 96 ASP A C 1
ATOM 760 O O . ASP A 1 96 ? 13.270 -4.914 34.221 1.00 46.19 96 ASP A O 1
ATOM 764 N N . GLU A 1 97 ? 14.718 -6.419 33.440 1.00 46.12 97 GLU A N 1
ATOM 765 C CA . GLU A 1 97 ? 15.101 -5.612 32.261 1.00 46.12 97 GLU A CA 1
ATOM 766 C C . GLU A 1 97 ? 14.231 -5.872 31.024 1.00 46.12 97 GLU A C 1
ATOM 768 O O . GLU A 1 97 ? 14.237 -5.088 30.073 1.00 46.12 97 GLU A O 1
ATOM 773 N N . ARG A 1 98 ? 13.431 -6.943 31.029 1.00 43.56 98 ARG A N 1
ATOM 774 C CA . ARG A 1 98 ? 12.324 -7.103 30.079 1.00 43.56 98 ARG A CA 1
ATOM 775 C C . ARG A 1 98 ? 11.063 -6.572 30.727 1.00 43.56 98 ARG A C 1
ATOM 777 O O . ARG A 1 98 ? 10.056 -7.270 30.825 1.00 43.56 98 ARG A O 1
ATOM 784 N N . GLU A 1 99 ? 11.150 -5.309 31.133 1.00 45.97 99 GLU A N 1
ATOM 785 C CA . GLU A 1 99 ? 10.000 -4.475 31.413 1.00 45.97 99 GLU A CA 1
ATOM 786 C C . GLU A 1 99 ? 9.066 -4.594 30.208 1.00 45.97 99 GLU A C 1
ATOM 788 O O . GLU A 1 99 ? 9.326 -4.126 29.097 1.00 45.97 99 GLU A O 1
ATOM 793 N N . ILE A 1 100 ? 8.012 -5.368 30.439 1.00 52.12 100 ILE A N 1
ATOM 794 C CA . ILE A 1 100 ? 6.790 -5.405 29.663 1.00 52.12 100 ILE A CA 1
ATOM 795 C C . ILE A 1 100 ? 6.486 -3.950 29.345 1.00 52.12 100 ILE A C 1
ATOM 797 O O . ILE A 1 100 ? 6.268 -3.171 30.267 1.00 52.12 100 ILE A O 1
ATOM 801 N N . GLU A 1 101 ? 6.518 -3.579 28.065 1.00 44.12 101 GLU A N 1
ATOM 802 C CA . GLU A 1 101 ? 6.033 -2.283 27.611 1.00 44.12 101 GLU A CA 1
ATOM 803 C C . GLU A 1 101 ? 4.590 -2.186 28.110 1.00 44.12 101 GLU A C 1
ATOM 805 O O . GLU A 1 101 ? 3.682 -2.839 27.584 1.00 44.12 101 GLU A O 1
ATOM 810 N N . VAL A 1 102 ? 4.418 -1.490 29.236 1.00 49.53 102 VAL A N 1
ATOM 811 C CA . VAL A 1 102 ? 3.140 -1.325 29.905 1.00 49.53 102 VAL A CA 1
ATOM 812 C C . VAL A 1 102 ? 2.314 -0.487 28.951 1.00 49.53 102 VAL A C 1
ATOM 814 O O . VAL A 1 102 ? 2.379 0.738 28.934 1.00 49.53 102 VAL A O 1
ATOM 817 N N . LEU A 1 103 ? 1.539 -1.171 28.113 1.00 47.50 103 LEU A N 1
ATOM 818 C CA . LEU A 1 103 ? 0.330 -0.599 27.563 1.00 47.50 103 LEU A CA 1
ATOM 819 C C . LEU A 1 103 ? -0.441 -0.072 28.766 1.00 47.50 103 LEU A C 1
ATOM 821 O O . LEU A 1 103 ? -0.854 -0.860 29.620 1.00 47.50 103 LEU A O 1
ATOM 825 N N . ASP A 1 104 ? -0.584 1.252 28.824 1.00 40.78 104 ASP A N 1
ATOM 826 C CA . ASP A 1 104 ? -1.501 1.964 29.705 1.00 40.78 104 ASP A CA 1
ATOM 827 C C . ASP A 1 104 ? -2.884 1.326 29.556 1.00 40.78 104 ASP A C 1
ATOM 829 O O . ASP A 1 104 ? -3.717 1.709 28.729 1.00 40.78 104 ASP A O 1
ATOM 833 N N . THR A 1 105 ? -3.136 0.292 30.349 1.00 46.25 105 THR A N 1
ATOM 834 C CA . THR A 1 105 ? -4.463 -0.261 30.515 1.00 46.25 105 THR A CA 1
ATOM 835 C C . THR A 1 105 ? -5.154 0.692 31.463 1.00 46.25 105 THR A C 1
ATOM 837 O O . THR A 1 105 ? -5.098 0.574 32.684 1.00 46.25 105 THR A O 1
ATOM 840 N N . ALA A 1 106 ? -5.783 1.702 30.865 1.00 43.34 106 ALA A N 1
ATOM 841 C CA . ALA A 1 106 ? -6.784 2.509 31.526 1.00 43.34 106 ALA A CA 1
ATOM 842 C C . ALA A 1 106 ? -7.915 1.570 31.964 1.00 43.34 106 ALA A C 1
ATOM 844 O O . ALA A 1 106 ? -8.869 1.313 31.227 1.00 43.34 106 ALA A O 1
ATOM 845 N N . TRP A 1 107 ? -7.772 1.020 33.167 1.00 47.50 107 TRP A N 1
ATOM 846 C CA . TRP A 1 107 ? -8.808 0.270 33.849 1.00 47.50 107 TRP A CA 1
ATOM 847 C C . TRP A 1 107 ? -9.976 1.225 34.097 1.00 47.50 107 TRP A C 1
ATOM 849 O O . TRP A 1 107 ? -10.019 1.975 35.069 1.00 47.50 107 TRP A O 1
ATOM 859 N N . SER A 1 108 ? -10.948 1.193 33.195 1.00 54.47 108 SER A N 1
ATOM 860 C CA . SER A 1 108 ? -12.297 1.687 33.420 1.00 54.47 108 SER A CA 1
ATOM 861 C C . SER A 1 108 ? -13.214 0.483 33.258 1.00 54.47 108 SER A C 1
ATOM 863 O O . SER A 1 108 ? -13.036 -0.311 32.339 1.00 54.47 108 SER A O 1
ATOM 865 N N . GLY A 1 109 ? -14.128 0.279 34.206 1.00 50.91 109 GLY A N 1
ATOM 866 C CA . GLY A 1 109 ? -14.979 -0.911 34.326 1.00 50.91 109 GLY A CA 1
ATOM 867 C C . GLY A 1 109 ? -16.022 -1.095 33.214 1.00 50.91 109 GLY A C 1
ATOM 868 O O . GLY A 1 109 ? -17.167 -1.423 33.505 1.00 50.91 109 GLY A O 1
ATOM 869 N N . GLN A 1 110 ? -15.651 -0.890 31.952 1.00 52.72 110 GLN A N 1
ATOM 870 C CA . GLN A 1 110 ? -16.401 -1.285 30.769 1.00 52.72 110 GLN A CA 1
ATOM 871 C C . GLN A 1 110 ? -15.581 -2.330 30.014 1.00 52.72 110 GLN A C 1
ATOM 873 O O . GLN A 1 110 ? -14.647 -2.023 29.278 1.00 52.72 110 GLN A O 1
ATOM 878 N N . ALA A 1 111 ? -15.925 -3.596 30.232 1.00 48.97 111 ALA A N 1
ATOM 879 C CA . ALA A 1 111 ? -15.325 -4.716 29.534 1.00 48.97 111 ALA A CA 1
ATOM 880 C C . ALA A 1 111 ? -15.517 -4.574 28.011 1.00 48.97 111 ALA A C 1
ATOM 882 O O . ALA A 1 111 ? -16.631 -4.660 27.502 1.00 48.97 111 ALA A O 1
ATOM 883 N N . GLY A 1 112 ? -14.409 -4.391 27.291 1.00 49.72 112 GLY A N 1
ATOM 884 C CA . GLY A 1 112 ? -14.246 -4.941 25.946 1.00 49.72 112 GLY A CA 1
ATOM 885 C C . GLY A 1 112 ? -14.831 -4.176 24.757 1.00 49.72 112 GLY A C 1
ATOM 886 O O . GLY A 1 112 ? -15.089 -4.824 23.748 1.00 49.72 112 GLY A O 1
ATOM 887 N N . MET A 1 113 ? -15.010 -2.851 24.812 1.00 51.34 113 MET A N 1
ATOM 888 C CA . MET A 1 113 ? -15.396 -2.091 23.603 1.00 51.34 113 MET A CA 1
ATOM 889 C C . MET A 1 113 ? -14.267 -1.341 22.885 1.00 51.34 113 MET A C 1
ATOM 891 O O . MET A 1 113 ? -14.465 -1.000 21.728 1.00 51.34 113 MET A O 1
ATOM 895 N N . ASP A 1 114 ? -13.076 -1.179 23.471 1.00 54.34 114 ASP A N 1
ATOM 896 C CA . ASP A 1 114 ? -11.960 -0.483 22.804 1.00 54.34 114 ASP A CA 1
ATOM 897 C C . ASP A 1 114 ? -10.630 -1.241 22.917 1.00 54.34 114 ASP A C 1
ATOM 899 O O . ASP A 1 114 ? -9.591 -0.692 23.279 1.00 54.34 114 ASP A O 1
ATOM 903 N N . VAL A 1 115 ? -10.610 -2.522 22.534 1.00 50.34 115 VAL A N 1
ATOM 904 C CA . VAL A 1 115 ? -9.351 -3.077 22.013 1.00 50.34 115 VAL A CA 1
ATOM 905 C C . VAL A 1 115 ? -9.251 -2.605 20.570 1.00 50.34 115 VAL A C 1
ATOM 907 O O . VAL A 1 115 ? -9.664 -3.296 19.637 1.00 50.34 115 VAL A O 1
ATOM 910 N N . THR A 1 116 ? -8.734 -1.392 20.370 1.00 52.84 116 THR A N 1
ATOM 911 C CA . THR A 1 116 ? -8.296 -0.988 19.034 1.00 52.84 116 THR A CA 1
ATOM 912 C C . THR A 1 116 ? -7.134 -1.902 18.672 1.00 52.84 116 THR A C 1
ATOM 914 O O . THR A 1 116 ? -6.007 -1.722 19.118 1.00 52.84 116 THR A O 1
ATOM 917 N N . VAL A 1 117 ? -7.423 -2.969 17.923 1.00 55.12 117 VAL A N 1
ATOM 918 C CA . VAL A 1 117 ? -6.391 -3.882 17.432 1.00 55.12 117 VAL A CA 1
ATOM 919 C C . VAL A 1 117 ? -5.450 -3.039 16.577 1.00 55.12 117 VAL A C 1
ATOM 921 O O . VAL A 1 117 ? -5.771 -2.706 15.435 1.00 55.12 117 VAL A O 1
ATOM 924 N N . VAL A 1 118 ? -4.312 -2.627 17.132 1.00 61.53 118 VAL A N 1
ATOM 925 C CA . VAL A 1 118 ? -3.221 -2.030 16.365 1.00 61.53 118 VAL A CA 1
ATOM 926 C C . VAL A 1 118 ? -2.854 -3.099 15.344 1.00 61.53 118 VAL A C 1
ATOM 928 O O . VAL A 1 118 ? -2.535 -4.224 15.721 1.00 61.53 118 VAL A O 1
ATOM 931 N N . GLY A 1 119 ? -3.077 -2.811 14.057 1.00 60.25 119 GLY A N 1
ATOM 932 C CA . GLY A 1 119 ? -3.024 -3.829 13.005 1.00 60.25 119 GLY A CA 1
ATOM 933 C C . GLY A 1 119 ? -1.770 -4.697 13.134 1.00 60.25 119 GLY A C 1
ATOM 934 O O . GLY A 1 119 ? -0.678 -4.189 13.377 1.00 60.25 119 GLY A O 1
ATOM 935 N N . SER A 1 120 ? -1.942 -6.006 12.988 1.00 73.38 120 SER A N 1
ATOM 936 C CA . SER A 1 120 ? -0.935 -7.037 13.276 1.00 73.38 120 SER A CA 1
ATOM 937 C C . SER A 1 120 ? 0.313 -7.018 12.374 1.00 73.38 120 SER A C 1
ATOM 939 O O . SER A 1 120 ? 1.134 -7.925 12.470 1.00 73.38 120 SER A O 1
ATOM 941 N N . LYS A 1 121 ? 0.458 -6.021 11.484 1.00 85.81 121 LYS A N 1
ATOM 942 C CA . LYS A 1 121 ? 1.484 -5.962 10.428 1.00 85.81 121 LYS A CA 1
ATOM 943 C C . LYS A 1 121 ? 1.493 -7.246 9.591 1.00 85.81 121 LYS A C 1
ATOM 945 O O . LYS A 1 121 ? 2.539 -7.809 9.278 1.00 85.81 121 LYS A O 1
ATOM 950 N N . THR A 1 122 ? 0.303 -7.734 9.250 1.00 89.94 122 THR A N 1
ATOM 951 C CA . THR A 1 122 ? 0.127 -8.945 8.441 1.00 89.94 122 THR A CA 1
ATOM 952 C C . THR A 1 122 ? -0.542 -8.617 7.116 1.00 89.94 122 THR A C 1
ATOM 954 O O . THR A 1 122 ? -1.152 -7.564 6.932 1.00 89.94 122 THR A O 1
ATOM 957 N N . TRP A 1 123 ? -0.476 -9.550 6.168 1.00 90.00 123 TRP A N 1
ATOM 958 C CA . TRP A 1 123 ? -1.160 -9.408 4.881 1.00 90.00 123 TRP A CA 1
ATOM 959 C C . TRP A 1 123 ? -2.687 -9.375 5.021 1.00 90.00 123 TRP A C 1
ATOM 961 O O . TRP A 1 123 ? -3.370 -8.801 4.174 1.00 90.00 123 TRP A O 1
ATOM 971 N N . ALA A 1 124 ? -3.230 -9.916 6.119 1.00 89.88 124 ALA A N 1
ATOM 972 C CA . ALA A 1 124 ? -4.657 -9.848 6.418 1.00 89.88 124 ALA A CA 1
ATOM 973 C C . ALA A 1 124 ? -5.152 -8.397 6.551 1.00 89.88 124 ALA A C 1
ATOM 975 O O . ALA A 1 124 ? -6.319 -8.119 6.271 1.00 89.88 124 ALA A O 1
ATOM 976 N N . ASP A 1 125 ? -4.277 -7.455 6.911 1.00 88.19 125 ASP A N 1
ATOM 977 C CA . ASP A 1 125 ? -4.644 -6.049 7.067 1.00 88.19 125 ASP A CA 1
ATOM 978 C C . ASP A 1 125 ? -4.956 -5.356 5.723 1.00 88.19 125 ASP A C 1
ATOM 980 O O . ASP A 1 125 ? -5.732 -4.399 5.704 1.00 88.19 125 ASP A O 1
ATOM 984 N N . ILE A 1 126 ? -4.481 -5.889 4.583 1.00 90.50 126 ILE A N 1
ATOM 985 C CA . ILE A 1 126 ? -4.892 -5.415 3.245 1.00 90.50 126 ILE A CA 1
ATOM 986 C C . ILE A 1 126 ? -6.398 -5.620 3.047 1.00 90.50 126 ILE A C 1
ATOM 988 O O . ILE A 1 126 ? -7.098 -4.718 2.589 1.00 90.50 126 ILE A O 1
ATOM 992 N N . SER A 1 127 ? -6.912 -6.802 3.406 1.00 89.31 127 SER A N 1
ATOM 993 C CA . SER A 1 127 ? -8.317 -7.169 3.169 1.00 89.31 127 SER A CA 1
ATOM 994 C C . SER A 1 127 ? -9.302 -6.269 3.920 1.00 89.31 127 SER A C 1
ATOM 996 O O . SER A 1 127 ? -10.408 -6.019 3.450 1.00 89.31 127 SER A O 1
ATOM 998 N N . LYS A 1 128 ? -8.870 -5.702 5.051 1.00 87.81 128 LYS A N 1
ATOM 999 C CA . LYS A 1 128 ? -9.650 -4.748 5.847 1.00 87.81 128 LYS A CA 1
ATOM 1000 C C . LYS A 1 128 ? -9.680 -3.347 5.224 1.00 87.81 128 LYS A C 1
ATOM 1002 O O . LYS A 1 128 ? -10.486 -2.516 5.628 1.00 87.81 128 LYS A O 1
ATOM 1007 N N . ARG A 1 129 ? -8.782 -3.057 4.273 1.00 89.69 129 ARG A N 1
ATOM 1008 C CA . ARG A 1 129 ? -8.532 -1.721 3.701 1.00 89.69 129 ARG A CA 1
ATOM 1009 C C . ARG A 1 129 ? -8.382 -1.779 2.186 1.00 89.69 129 ARG A C 1
ATOM 1011 O O . ARG A 1 129 ? -7.485 -1.160 1.611 1.00 89.69 129 ARG A O 1
ATOM 1018 N N . LEU A 1 130 ? -9.295 -2.494 1.532 1.00 93.44 130 LEU A N 1
ATOM 1019 C CA . LEU A 1 130 ? -9.280 -2.659 0.078 1.00 93.44 130 LEU A CA 1
ATOM 1020 C C . LEU A 1 130 ? -9.318 -1.323 -0.667 1.00 93.44 130 LEU A C 1
ATOM 1022 O O . LEU A 1 130 ? -8.633 -1.191 -1.671 1.00 93.44 130 LEU A O 1
ATOM 1026 N N . GLY A 1 131 ? -10.043 -0.320 -0.159 1.00 94.31 131 GLY A N 1
ATOM 1027 C CA . GLY A 1 131 ? -10.055 1.016 -0.762 1.00 94.31 131 GLY A CA 1
ATOM 1028 C C . GLY A 1 131 ? -8.667 1.663 -0.786 1.00 94.31 131 GLY A C 1
ATOM 1029 O O . GLY A 1 131 ? -8.246 2.181 -1.817 1.00 94.31 131 GLY A O 1
ATOM 1030 N N . LEU A 1 132 ? -7.919 1.562 0.319 1.00 95.19 132 LEU A N 1
ATOM 1031 C CA . LEU A 1 132 ? -6.556 2.089 0.413 1.00 95.19 132 LEU A CA 1
ATOM 1032 C C . LEU A 1 132 ? -5.627 1.366 -0.571 1.00 95.19 132 LEU A C 1
ATOM 1034 O O . LEU A 1 132 ? -4.946 2.018 -1.356 1.00 95.19 132 LEU A O 1
ATOM 1038 N N . ALA A 1 133 ? -5.663 0.028 -0.569 1.00 96.56 133 ALA A N 1
ATOM 1039 C CA . ALA A 1 133 ? -4.838 -0.806 -1.442 1.00 96.56 133 ALA A CA 1
ATOM 1040 C C . ALA A 1 133 ? -5.169 -0.615 -2.931 1.00 96.56 133 ALA A C 1
ATOM 1042 O O . ALA A 1 133 ? -4.267 -0.538 -3.761 1.00 96.56 133 ALA A O 1
ATOM 1043 N N . ALA A 1 134 ? -6.453 -0.496 -3.277 1.00 96.50 134 ALA A N 1
ATOM 1044 C CA . ALA A 1 134 ? -6.895 -0.266 -4.647 1.00 96.50 134 ALA A CA 1
ATOM 1045 C C . ALA A 1 134 ? -6.356 1.060 -5.188 1.00 96.50 134 ALA A C 1
ATOM 1047 O O . ALA A 1 134 ? -5.835 1.101 -6.301 1.00 96.50 134 ALA A O 1
ATOM 1048 N N . GLY A 1 135 ? -6.419 2.137 -4.404 1.00 96.81 135 GLY A N 1
ATOM 1049 C CA . GLY A 1 135 ? -5.865 3.403 -4.864 1.00 96.81 135 GLY A CA 1
ATOM 1050 C C . GLY A 1 135 ? -4.338 3.468 -4.833 1.00 96.81 135 GLY A C 1
ATOM 1051 O O . GLY A 1 135 ? -3.771 4.120 -5.703 1.00 96.81 135 GLY A O 1
ATOM 1052 N N . ASP A 1 136 ? -3.658 2.715 -3.960 1.00 97.62 136 ASP A N 1
ATOM 1053 C CA . ASP A 1 136 ? -2.205 2.516 -4.066 1.00 97.62 136 ASP A CA 1
ATOM 1054 C C . ASP A 1 136 ? -1.845 1.830 -5.405 1.00 97.62 136 ASP A C 1
ATOM 1056 O O . ASP A 1 136 ? -0.925 2.257 -6.106 1.00 97.62 136 ASP A O 1
ATOM 1060 N N . VAL A 1 137 ? -2.605 0.806 -5.820 1.00 97.44 137 VAL A N 1
ATOM 1061 C CA . VAL A 1 137 ? -2.437 0.154 -7.133 1.00 97.44 137 VAL A CA 1
ATOM 1062 C C . VAL A 1 137 ? -2.702 1.140 -8.270 1.00 97.44 137 VAL A C 1
ATOM 1064 O O . VAL A 1 137 ? -1.911 1.203 -9.214 1.00 97.44 137 VAL A O 1
ATOM 1067 N N . ILE A 1 138 ? -3.762 1.948 -8.190 1.00 96.44 138 ILE A N 1
ATOM 1068 C CA . ILE A 1 138 ? -4.057 2.983 -9.193 1.00 96.44 138 ILE A CA 1
ATOM 1069 C C . ILE A 1 138 ? -2.908 3.996 -9.268 1.00 96.44 138 ILE A C 1
ATOM 1071 O O . ILE A 1 138 ? -2.430 4.279 -10.363 1.00 96.44 138 ILE A O 1
ATOM 1075 N N . ALA A 1 139 ? -2.402 4.480 -8.134 1.00 97.06 139 ALA A N 1
ATOM 1076 C CA . ALA A 1 139 ? -1.277 5.410 -8.063 1.00 97.06 139 ALA A CA 1
ATOM 1077 C C . ALA A 1 139 ? -0.020 4.848 -8.751 1.00 97.06 139 ALA A C 1
ATOM 1079 O O . ALA A 1 139 ? 0.597 5.521 -9.580 1.00 97.06 139 ALA A O 1
ATOM 1080 N N . LEU A 1 140 ? 0.326 3.587 -8.482 1.00 96.69 140 LEU A N 1
ATOM 1081 C CA . LEU A 1 140 ? 1.457 2.914 -9.130 1.00 96.69 140 LEU A CA 1
ATOM 1082 C C . LEU A 1 140 ? 1.216 2.665 -10.630 1.00 96.69 140 LEU A C 1
ATOM 1084 O O . LEU A 1 140 ? 2.147 2.748 -11.432 1.00 96.69 140 LEU A O 1
ATOM 1088 N N . THR A 1 141 ? -0.033 2.421 -11.029 1.00 94.94 141 THR A N 1
ATOM 1089 C CA . THR A 1 141 ? -0.424 2.301 -12.443 1.00 94.94 141 THR A CA 1
ATOM 1090 C C . THR A 1 141 ? -0.269 3.633 -13.168 1.00 94.94 141 THR A C 1
ATOM 1092 O O . THR A 1 141 ? 0.259 3.668 -14.277 1.00 94.94 141 THR A O 1
ATOM 1095 N N . VAL A 1 142 ? -0.683 4.738 -12.543 1.00 93.94 142 VAL A N 1
ATOM 1096 C CA . VAL A 1 142 ? -0.518 6.099 -13.072 1.00 93.94 142 VAL A CA 1
ATOM 1097 C C . VAL A 1 142 ? 0.961 6.424 -13.236 1.00 93.94 142 VAL A C 1
ATOM 1099 O O . VAL A 1 142 ? 1.362 6.885 -14.301 1.00 93.94 142 VAL A O 1
ATOM 1102 N N . PHE A 1 143 ? 1.792 6.108 -12.240 1.00 94.38 143 PHE A N 1
ATOM 1103 C CA . PHE A 1 143 ? 3.244 6.244 -12.350 1.00 94.38 143 PHE A CA 1
ATOM 1104 C C . PHE A 1 143 ? 3.807 5.491 -13.570 1.00 94.38 143 PHE A C 1
ATOM 1106 O O . PHE A 1 143 ? 4.510 6.084 -14.391 1.00 94.38 143 PHE A O 1
ATOM 1113 N N . ALA A 1 144 ? 3.462 4.209 -13.728 1.00 92.19 144 ALA A N 1
ATOM 1114 C CA . ALA A 1 144 ? 3.914 3.402 -14.862 1.00 92.19 144 ALA A CA 1
ATOM 1115 C C . ALA A 1 144 ? 3.389 3.937 -16.206 1.00 92.19 144 ALA A C 1
ATOM 1117 O O . ALA A 1 144 ? 4.130 3.973 -17.189 1.00 92.19 144 ALA A O 1
ATOM 1118 N N . SER A 1 145 ? 2.136 4.398 -16.232 1.00 90.06 145 SER A N 1
ATOM 1119 C CA . SER A 1 145 ? 1.495 4.988 -17.411 1.00 90.06 145 SER A CA 1
ATOM 1120 C C . SER A 1 145 ? 2.193 6.270 -17.842 1.00 90.06 145 SER A C 1
ATOM 1122 O O . SER A 1 145 ? 2.491 6.421 -19.019 1.00 90.06 145 SER A O 1
ATOM 1124 N N . ILE A 1 146 ? 2.505 7.174 -16.908 1.00 88.19 146 ILE A N 1
ATOM 1125 C CA . ILE A 1 146 ? 3.226 8.421 -17.199 1.00 88.19 146 ILE A CA 1
ATOM 1126 C C . ILE A 1 146 ? 4.642 8.099 -17.683 1.00 88.19 146 ILE A C 1
ATOM 1128 O O . ILE A 1 146 ? 5.057 8.594 -18.729 1.00 88.19 146 ILE A O 1
ATOM 1132 N N . GLY A 1 147 ? 5.363 7.219 -16.980 1.00 83.31 147 GLY A N 1
ATOM 1133 C CA . GLY A 1 147 ? 6.720 6.826 -17.366 1.00 83.31 147 GLY A CA 1
ATOM 1134 C C . GLY A 1 147 ? 6.797 6.217 -18.772 1.00 83.31 147 GLY A C 1
ATOM 1135 O O . GLY A 1 147 ? 7.766 6.448 -19.492 1.00 83.31 147 GLY A O 1
ATOM 1136 N N . ARG A 1 148 ? 5.764 5.474 -19.188 1.00 81.38 148 ARG A N 1
ATOM 1137 C CA . ARG A 1 148 ? 5.641 4.892 -20.534 1.00 81.38 148 ARG A CA 1
ATOM 1138 C C . ARG A 1 148 ? 5.133 5.900 -21.571 1.00 81.38 148 ARG A C 1
ATOM 1140 O O . ARG A 1 148 ? 5.672 5.967 -22.678 1.00 81.38 148 ARG A O 1
ATOM 1147 N N . GLY A 1 149 ? 4.117 6.684 -21.219 1.00 70.00 149 GLY A N 1
ATOM 1148 C CA . GLY A 1 149 ? 3.437 7.640 -22.095 1.00 70.00 149 GLY A CA 1
ATOM 1149 C C . GLY A 1 149 ? 4.336 8.786 -22.547 1.00 70.00 149 GLY A C 1
ATOM 1150 O O . GLY A 1 149 ? 4.216 9.237 -23.682 1.00 70.00 149 GLY A O 1
ATOM 1151 N N . VAL A 1 150 ? 5.314 9.171 -21.720 1.00 66.19 150 VAL A N 1
ATOM 1152 C CA . VAL A 1 150 ? 6.376 10.126 -22.088 1.00 66.19 150 VAL A CA 1
ATOM 1153 C C . VAL A 1 150 ? 7.232 9.628 -23.269 1.00 66.19 150 VAL A C 1
ATOM 1155 O O . VAL A 1 150 ? 7.841 10.440 -23.959 1.00 66.19 150 VAL A O 1
ATOM 1158 N N . HIS A 1 151 ? 7.250 8.319 -23.555 1.00 57.94 151 HIS A N 1
ATOM 1159 C CA . HIS A 1 151 ? 8.112 7.731 -24.587 1.00 57.94 151 HIS A CA 1
ATOM 1160 C C . HIS A 1 151 ? 7.391 6.988 -25.722 1.00 57.94 151 HIS A C 1
ATOM 1162 O O . HIS A 1 151 ? 7.989 6.818 -26.779 1.00 57.94 151 HIS A O 1
ATOM 1168 N N . THR A 1 152 ? 6.155 6.511 -25.535 1.00 59.91 152 THR A N 1
ATOM 1169 C CA . THR A 1 152 ? 5.545 5.525 -26.462 1.00 59.91 152 THR A CA 1
ATOM 1170 C C . THR A 1 152 ? 4.102 5.818 -26.895 1.00 59.91 152 THR A C 1
ATOM 1172 O O . THR A 1 152 ? 3.530 5.030 -27.644 1.00 59.91 152 THR A O 1
ATOM 1175 N N . GLY A 1 153 ? 3.529 6.966 -26.508 1.00 57.06 153 GLY A N 1
ATOM 1176 C CA . GLY A 1 153 ? 2.153 7.353 -26.854 1.00 57.06 153 GLY A CA 1
ATOM 1177 C C . GLY A 1 153 ? 1.132 7.082 -25.740 1.00 57.06 153 GLY A C 1
ATOM 1178 O O . GLY A 1 153 ? 1.403 6.378 -24.769 1.00 57.06 153 GLY A O 1
ATOM 1179 N N . SER A 1 154 ? -0.037 7.717 -25.848 1.00 57.75 154 SER A N 1
ATOM 1180 C CA . SER A 1 154 ? -1.046 7.834 -24.787 1.00 57.75 154 SER A CA 1
ATOM 1181 C C . SER A 1 154 ? -2.066 6.685 -24.794 1.00 57.75 154 SER A C 1
ATOM 1183 O O . SER A 1 154 ? -2.903 6.616 -25.692 1.00 57.75 154 SER A O 1
ATOM 1185 N N . GLY A 1 155 ? -2.049 5.823 -23.774 1.00 67.06 155 GLY A N 1
ATOM 1186 C CA . GLY A 1 155 ? -3.094 4.820 -23.535 1.00 67.06 155 GLY A CA 1
ATOM 1187 C C . GLY A 1 155 ? -2.759 3.865 -22.385 1.00 67.06 155 GLY A C 1
ATOM 1188 O O . GLY A 1 155 ? -1.589 3.622 -22.102 1.00 67.06 155 GLY A O 1
ATOM 1189 N N . ILE A 1 156 ? -3.785 3.329 -21.713 1.00 74.94 156 ILE A N 1
ATOM 1190 C CA . ILE A 1 156 ? -3.624 2.224 -20.755 1.00 74.94 156 ILE A CA 1
ATOM 1191 C C . ILE A 1 156 ? -3.681 0.922 -21.558 1.00 74.94 156 ILE A C 1
ATOM 1193 O O . ILE A 1 156 ? -4.742 0.544 -22.050 1.00 74.94 156 ILE A O 1
ATOM 1197 N N . ASP A 1 157 ? -2.539 0.255 -21.711 1.00 82.69 157 ASP A N 1
ATOM 1198 C CA . ASP A 1 157 ? -2.403 -1.031 -22.397 1.00 82.69 157 ASP A CA 1
ATOM 1199 C C . ASP A 1 157 ? -1.910 -2.130 -21.433 1.00 82.69 157 ASP A C 1
ATOM 1201 O O . ASP A 1 157 ? -1.564 -1.879 -20.276 1.00 82.69 157 ASP A O 1
ATOM 1205 N N . VAL A 1 158 ? -1.873 -3.382 -21.898 1.00 85.94 158 VAL A N 1
ATOM 1206 C CA . VAL A 1 158 ? -1.369 -4.526 -21.106 1.00 85.94 158 VAL A CA 1
ATOM 1207 C C . VAL A 1 158 ? 0.078 -4.303 -20.647 1.00 85.94 158 VAL A C 1
ATOM 1209 O O . VAL A 1 158 ? 0.505 -4.777 -19.593 1.00 85.94 158 VAL A O 1
ATOM 1212 N N . GLU A 1 159 ? 0.847 -3.557 -21.426 1.00 85.81 159 GLU A N 1
ATOM 1213 C CA . GLU A 1 159 ? 2.251 -3.299 -21.157 1.00 85.81 159 GLU A CA 1
ATOM 1214 C C . GLU A 1 159 ? 2.472 -2.269 -20.033 1.00 85.81 159 GLU A C 1
ATOM 1216 O O . GLU A 1 159 ? 3.483 -2.347 -19.327 1.00 85.81 159 GLU A O 1
ATOM 1221 N N . VAL A 1 160 ? 1.526 -1.351 -19.796 1.00 89.12 160 VAL A N 1
ATOM 1222 C CA . VAL A 1 160 ? 1.492 -0.521 -18.579 1.00 89.12 160 VAL A CA 1
ATOM 1223 C C . VAL A 1 160 ? 1.474 -1.417 -17.344 1.00 89.12 160 VAL A C 1
ATOM 1225 O O . VAL A 1 160 ? 2.292 -1.231 -16.442 1.00 89.12 160 VAL A O 1
ATOM 1228 N N . PHE A 1 161 ? 0.608 -2.433 -17.317 1.00 90.19 161 PHE A N 1
ATOM 1229 C CA . PHE A 1 161 ? 0.513 -3.346 -16.175 1.00 90.19 161 PHE A CA 1
ATOM 1230 C C . PHE A 1 161 ? 1.781 -4.183 -15.999 1.00 90.19 161 PHE A C 1
ATOM 1232 O O . PHE A 1 161 ? 2.254 -4.334 -14.874 1.00 90.19 161 PHE A O 1
ATOM 1239 N N . LYS A 1 162 ? 2.400 -4.656 -17.091 1.00 90.50 162 LYS A N 1
ATOM 1240 C CA . LYS A 1 162 ? 3.716 -5.325 -17.029 1.00 90.50 162 LYS A CA 1
ATOM 1241 C C . LYS A 1 162 ? 4.799 -4.409 -16.455 1.00 90.50 162 LYS A C 1
ATOM 1243 O O . LYS A 1 162 ? 5.644 -4.858 -15.686 1.00 90.50 162 LYS A O 1
ATOM 1248 N N . THR A 1 163 ? 4.758 -3.123 -16.797 1.00 90.19 163 THR A N 1
ATOM 1249 C CA . THR A 1 163 ? 5.706 -2.118 -16.294 1.00 90.19 163 THR A CA 1
ATOM 1250 C C . THR A 1 163 ? 5.477 -1.806 -14.812 1.00 90.19 163 THR A C 1
ATOM 1252 O O . THR A 1 163 ? 6.438 -1.597 -14.072 1.00 90.19 163 THR A O 1
ATOM 1255 N N . ALA A 1 164 ? 4.219 -1.800 -14.369 1.00 94.44 164 ALA A N 1
ATOM 1256 C CA . ALA A 1 164 ? 3.840 -1.561 -12.981 1.00 94.44 164 ALA A CA 1
ATOM 1257 C C . ALA A 1 164 ? 4.043 -2.790 -12.074 1.00 94.44 164 ALA A C 1
ATOM 1259 O O . ALA A 1 164 ? 4.206 -2.638 -10.865 1.00 94.44 164 ALA A O 1
ATOM 1260 N N . LEU A 1 165 ? 4.087 -3.999 -12.643 1.00 95.31 165 LEU A N 1
ATOM 1261 C CA . LEU A 1 165 ? 4.124 -5.261 -11.901 1.00 95.31 165 LEU A CA 1
ATOM 1262 C C . LEU A 1 165 ? 5.237 -5.348 -10.837 1.00 95.31 165 LEU A C 1
ATOM 1264 O O . LEU A 1 165 ? 4.917 -5.708 -9.703 1.00 95.31 165 LEU A O 1
ATOM 1268 N N . PRO A 1 166 ? 6.506 -4.971 -11.106 1.00 96.12 166 PRO A N 1
ATOM 1269 C CA . PRO A 1 166 ? 7.546 -4.970 -10.074 1.00 96.12 166 PRO A CA 1
ATOM 1270 C C . PRO A 1 166 ? 7.208 -4.063 -8.884 1.00 96.12 166 PRO A C 1
ATOM 1272 O O . PRO A 1 166 ? 7.524 -4.392 -7.741 1.00 96.12 166 PRO A O 1
ATOM 1275 N N . PHE A 1 167 ? 6.527 -2.943 -9.142 1.00 97.19 167 PHE A N 1
ATOM 1276 C CA . PHE A 1 167 ? 6.083 -2.002 -8.116 1.00 97.19 167 PHE A CA 1
ATOM 1277 C C . PHE A 1 167 ? 4.911 -2.545 -7.312 1.00 97.19 167 PHE A C 1
ATOM 1279 O O . PHE A 1 167 ? 4.910 -2.387 -6.095 1.00 97.19 167 PHE A O 1
ATOM 1286 N N . TYR A 1 168 ? 3.966 -3.244 -7.943 1.00 97.75 168 TYR A N 1
ATOM 1287 C CA . TYR A 1 168 ? 2.907 -3.936 -7.208 1.00 97.75 168 TYR A CA 1
ATOM 1288 C C . TYR A 1 168 ? 3.478 -5.007 -6.282 1.00 97.75 168 TYR A C 1
ATOM 1290 O O . TYR A 1 168 ? 3.092 -5.062 -5.120 1.00 97.75 168 TYR A O 1
ATOM 1298 N N . ILE A 1 169 ? 4.417 -5.824 -6.773 1.00 97.31 169 ILE A N 1
ATOM 1299 C CA . ILE A 1 169 ? 5.036 -6.896 -5.983 1.00 97.31 169 ILE A CA 1
ATOM 1300 C C . ILE A 1 169 ? 5.805 -6.307 -4.799 1.00 97.31 169 ILE A C 1
ATOM 1302 O O . ILE A 1 169 ? 5.589 -6.727 -3.663 1.00 97.31 169 ILE A O 1
ATOM 1306 N N . GLY A 1 170 ? 6.666 -5.314 -5.043 1.00 96.88 170 GLY A N 1
ATOM 1307 C CA . GLY A 1 170 ? 7.427 -4.668 -3.975 1.00 96.88 170 GLY A CA 1
ATOM 1308 C C . GLY A 1 170 ? 6.518 -3.991 -2.950 1.00 96.88 170 GLY A C 1
ATOM 1309 O O . GLY A 1 170 ? 6.667 -4.218 -1.751 1.00 96.88 170 GLY A O 1
ATOM 1310 N N . TRP A 1 171 ? 5.536 -3.209 -3.412 1.00 97.88 171 TRP A N 1
ATOM 1311 C CA . TRP A 1 171 ? 4.614 -2.491 -2.536 1.00 97.88 171 TRP A CA 1
ATOM 1312 C C . TRP A 1 171 ? 3.703 -3.437 -1.761 1.00 97.88 171 TRP A C 1
ATOM 1314 O O . TRP A 1 171 ? 3.760 -3.468 -0.535 1.00 97.88 171 TRP A O 1
ATOM 1324 N N . LEU A 1 172 ? 2.879 -4.235 -2.438 1.00 96.75 172 LEU A N 1
ATOM 1325 C CA . LEU A 1 172 ? 1.878 -5.081 -1.783 1.00 96.75 172 LEU A CA 1
ATOM 1326 C C . LEU A 1 172 ? 2.499 -6.254 -1.015 1.00 96.75 172 LEU A C 1
ATOM 1328 O O . LEU A 1 172 ? 1.886 -6.731 -0.066 1.00 96.75 172 LEU A O 1
ATOM 1332 N N . GLY A 1 173 ? 3.707 -6.696 -1.375 1.00 96.12 173 GLY A N 1
ATOM 1333 C CA . GLY A 1 173 ? 4.410 -7.756 -0.653 1.00 96.12 173 GLY A CA 1
ATOM 1334 C C . GLY A 1 173 ? 5.015 -7.297 0.678 1.00 96.12 173 GLY A C 1
ATOM 1335 O O . GLY A 1 173 ? 4.930 -8.020 1.672 1.00 96.12 173 GLY A O 1
ATOM 1336 N N . LEU A 1 174 ? 5.612 -6.098 0.720 1.00 96.06 174 LEU A N 1
ATOM 1337 C CA . LEU A 1 174 ? 6.394 -5.637 1.878 1.00 96.06 174 LEU A CA 1
ATOM 1338 C C . LEU A 1 174 ? 5.686 -4.588 2.732 1.00 96.06 174 LEU A C 1
ATOM 1340 O O . LEU A 1 174 ? 5.780 -4.631 3.960 1.00 96.06 174 LEU A O 1
ATOM 1344 N N . SER A 1 175 ? 4.946 -3.663 2.124 1.00 96.12 175 SER A N 1
ATOM 1345 C CA . SER A 1 175 ? 4.308 -2.575 2.872 1.00 96.12 175 SER A CA 1
ATOM 1346 C C . SER A 1 175 ? 3.308 -3.035 3.955 1.00 96.12 175 SER A C 1
ATOM 1348 O O . SER A 1 175 ? 3.279 -2.391 5.007 1.00 96.12 175 SER A O 1
ATOM 1350 N N . PRO A 1 176 ? 2.554 -4.155 3.827 1.00 94.31 176 PRO A N 1
ATOM 1351 C CA . PRO A 1 176 ? 1.715 -4.649 4.926 1.00 94.31 176 PRO A CA 1
ATOM 1352 C C . PRO A 1 176 ? 2.525 -5.120 6.131 1.00 94.31 176 PRO A C 1
ATOM 1354 O O . PRO A 1 176 ? 2.145 -4.838 7.265 1.00 94.31 176 PRO A O 1
ATOM 1357 N N . LEU A 1 177 ? 3.667 -5.767 5.883 1.00 93.88 177 LEU A N 1
ATOM 1358 C CA . LEU A 1 177 ? 4.584 -6.236 6.927 1.00 93.88 177 LEU A CA 1
ATOM 1359 C C . LEU A 1 177 ? 5.253 -5.068 7.663 1.00 93.88 177 LEU A C 1
ATOM 1361 O O . LEU A 1 177 ? 5.603 -5.169 8.835 1.00 93.88 177 LEU A O 1
ATOM 1365 N N . LEU A 1 178 ? 5.386 -3.929 6.985 1.00 93.06 178 LEU A N 1
ATOM 1366 C CA . LEU A 1 178 ? 5.903 -2.682 7.551 1.00 93.06 178 LEU A CA 1
ATOM 1367 C C . LEU A 1 178 ? 4.810 -1.829 8.211 1.00 93.06 178 LEU A C 1
ATOM 1369 O O . LEU A 1 178 ? 5.094 -0.771 8.764 1.00 93.06 178 LEU A O 1
ATOM 1373 N N . GLY A 1 179 ? 3.563 -2.301 8.204 1.00 91.25 179 GLY A N 1
ATOM 1374 C CA . GLY A 1 179 ? 2.451 -1.668 8.899 1.00 91.25 179 GLY A CA 1
ATOM 1375 C C . GLY A 1 179 ? 1.709 -0.593 8.103 1.00 91.25 179 GLY A C 1
ATOM 1376 O O . GLY A 1 179 ? 0.864 0.102 8.669 1.00 91.25 179 GLY A O 1
ATOM 1377 N N . ALA A 1 180 ? 1.945 -0.487 6.792 1.00 94.25 180 ALA A N 1
ATOM 1378 C CA . ALA A 1 180 ? 1.308 0.509 5.927 1.00 94.25 180 ALA A CA 1
ATOM 1379 C C . ALA A 1 180 ? -0.209 0.306 5.744 1.00 94.25 180 ALA A C 1
ATOM 1381 O O . ALA A 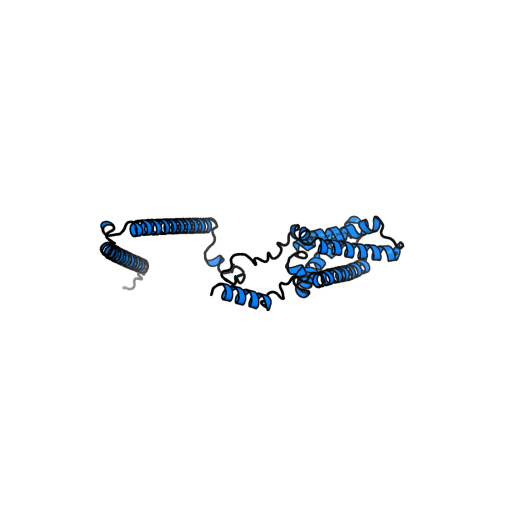1 180 ? -0.869 1.168 5.169 1.00 94.25 180 ALA A O 1
ATOM 1382 N N . TYR A 1 181 ? -0.767 -0.814 6.207 1.00 94.00 181 TYR A N 1
ATOM 1383 C CA . TYR A 1 181 ? -2.208 -1.103 6.190 1.00 94.00 181 TYR A CA 1
ATOM 1384 C C . TYR A 1 181 ? -2.781 -1.305 7.600 1.00 94.00 181 TYR A C 1
ATOM 1386 O O . TYR A 1 181 ? -3.875 -1.834 7.771 1.00 94.00 181 TYR A O 1
ATOM 1394 N N . THR A 1 182 ? -2.060 -0.897 8.641 1.00 90.69 182 THR A N 1
ATOM 1395 C CA . THR A 1 182 ? -2.559 -1.004 10.018 1.00 90.69 182 THR A CA 1
ATOM 1396 C C . THR A 1 182 ? -3.633 0.041 10.307 1.00 90.69 182 THR A C 1
ATOM 1398 O O . THR A 1 182 ? -3.847 0.977 9.538 1.00 90.69 182 THR A O 1
ATOM 1401 N N . ASN A 1 183 ? -4.299 -0.092 11.456 1.00 87.75 183 ASN A N 1
ATOM 1402 C CA . ASN A 1 183 ? -5.230 0.929 11.936 1.00 87.75 183 ASN A CA 1
ATOM 1403 C C . ASN A 1 183 ? -4.574 2.295 12.148 1.00 87.75 183 ASN A C 1
ATOM 1405 O O . ASN A 1 183 ? -5.179 3.316 11.832 1.00 87.75 183 ASN A O 1
ATOM 1409 N N . GLN A 1 184 ? -3.308 2.301 12.558 1.00 86.31 184 GLN A N 1
ATOM 1410 C CA . GLN A 1 184 ? -2.522 3.518 12.681 1.00 86.31 184 GLN A CA 1
ATOM 1411 C C . GLN A 1 184 ? -2.316 4.212 11.326 1.00 86.31 184 GLN A C 1
ATOM 1413 O O . GLN A 1 184 ? -2.412 5.430 11.249 1.00 86.31 184 GLN A O 1
ATOM 1418 N N . ALA A 1 185 ? -2.146 3.463 10.232 1.00 88.62 185 ALA A N 1
ATOM 1419 C CA . ALA A 1 185 ? -1.855 4.030 8.912 1.00 88.62 185 ALA A CA 1
ATOM 1420 C C . ALA A 1 185 ? -2.951 4.947 8.337 1.00 88.62 185 ALA A C 1
ATOM 1422 O O . ALA A 1 185 ? -2.701 5.649 7.358 1.00 88.62 185 ALA A O 1
ATOM 1423 N N . THR A 1 186 ? -4.152 4.959 8.923 1.00 90.38 186 THR A N 1
ATOM 1424 C CA . THR A 1 186 ? -5.207 5.918 8.560 1.00 90.38 186 THR A CA 1
ATOM 1425 C C . THR A 1 186 ? -5.757 6.710 9.739 1.00 90.38 186 THR A C 1
ATOM 1427 O O . THR A 1 186 ? -6.742 7.415 9.557 1.00 90.38 186 THR A O 1
ATOM 1430 N N . ALA A 1 187 ? -5.159 6.579 10.928 1.00 87.38 187 ALA A N 1
ATOM 1431 C CA . ALA A 1 187 ? -5.652 7.203 12.154 1.00 87.38 187 ALA A CA 1
ATOM 1432 C C . ALA A 1 187 ? -5.627 8.732 12.059 1.00 87.38 187 ALA A C 1
ATOM 1434 O O . ALA A 1 187 ? -6.612 9.410 12.341 1.00 87.38 187 ALA A O 1
ATOM 1435 N N . THR A 1 188 ? -4.486 9.271 11.633 1.00 88.88 188 THR A N 1
ATOM 1436 C CA . THR A 1 188 ? -4.264 10.701 11.428 1.00 88.88 188 THR A CA 1
ATOM 1437 C C . THR A 1 188 ? -3.328 10.919 10.242 1.00 88.88 188 THR A C 1
ATOM 1439 O O . THR A 1 188 ? -2.631 10.001 9.805 1.00 88.88 188 THR A O 1
ATOM 1442 N N . GLN A 1 189 ? -3.238 12.157 9.745 1.00 89.62 189 GLN A N 1
ATOM 1443 C CA . GLN A 1 189 ? -2.267 12.504 8.700 1.00 89.62 189 GLN A CA 1
ATOM 1444 C C . GLN A 1 189 ? -0.820 12.245 9.153 1.00 89.62 189 GLN A C 1
ATOM 1446 O O . GLN A 1 189 ? 0.022 11.825 8.362 1.00 89.62 189 GLN A O 1
ATOM 1451 N N . LYS A 1 190 ? -0.526 12.463 10.440 1.00 90.25 190 LYS A N 1
ATOM 1452 C CA . LYS A 1 190 ? 0.801 12.217 11.012 1.00 90.25 190 LYS A CA 1
ATOM 1453 C C . LYS A 1 190 ? 1.117 10.720 11.056 1.00 90.25 190 LYS A C 1
ATOM 1455 O O . LYS A 1 190 ? 2.218 10.328 10.677 1.00 90.25 190 LYS A O 1
ATOM 1460 N N . ASP A 1 191 ? 0.154 9.901 11.469 1.00 89.81 191 ASP A N 1
ATOM 1461 C CA . ASP A 1 191 ? 0.311 8.443 11.541 1.00 89.81 191 ASP A CA 1
ATOM 1462 C C . ASP A 1 191 ? 0.382 7.782 10.155 1.00 89.81 191 ASP A C 1
ATOM 1464 O O . ASP A 1 191 ? 1.107 6.810 9.927 1.00 89.81 191 ASP A O 1
ATOM 1468 N N . MET A 1 192 ? -0.329 8.351 9.183 1.00 93.94 192 MET A N 1
ATOM 1469 C CA . MET A 1 192 ? -0.215 7.958 7.784 1.00 93.94 192 MET A CA 1
ATOM 1470 C C . MET A 1 192 ? 1.209 8.194 7.268 1.00 93.94 192 MET A C 1
ATOM 1472 O O . MET A 1 192 ? 1.793 7.286 6.684 1.00 93.94 192 MET A O 1
ATOM 1476 N N . ILE A 1 193 ? 1.821 9.351 7.552 1.00 94.81 193 ILE A N 1
ATOM 1477 C CA . ILE A 1 193 ? 3.216 9.624 7.161 1.00 94.81 193 ILE A CA 1
ATOM 1478 C C . ILE A 1 193 ? 4.192 8.698 7.902 1.00 94.81 193 ILE A C 1
ATOM 1480 O O . ILE A 1 193 ? 5.099 8.151 7.272 1.00 94.81 193 ILE A O 1
ATOM 1484 N N . SER A 1 194 ? 4.011 8.494 9.212 1.00 93.38 194 SER A N 1
ATOM 1485 C CA . SER A 1 194 ? 4.929 7.679 10.026 1.00 93.38 194 SER A CA 1
ATOM 1486 C C . SER A 1 194 ? 4.970 6.211 9.596 1.00 93.38 194 SER A C 1
ATOM 1488 O O . SER A 1 194 ? 6.014 5.573 9.706 1.00 93.38 194 SER A O 1
ATOM 1490 N N . THR A 1 195 ? 3.867 5.690 9.056 1.00 94.12 195 THR A N 1
ATOM 1491 C CA . THR A 1 195 ? 3.785 4.325 8.515 1.00 94.12 195 THR A CA 1
ATOM 1492 C C . THR A 1 195 ? 4.144 4.252 7.027 1.00 94.12 195 THR A C 1
ATOM 1494 O O . THR A 1 195 ? 4.744 3.270 6.587 1.00 94.12 195 THR A O 1
ATOM 1497 N N . LEU A 1 196 ? 3.833 5.291 6.242 1.00 96.56 196 LEU A N 1
ATOM 1498 C CA . LEU A 1 196 ? 4.122 5.357 4.806 1.00 96.56 196 LEU A CA 1
ATOM 1499 C C . LEU A 1 196 ? 5.621 5.439 4.519 1.00 96.56 196 LEU A C 1
ATOM 1501 O O . LEU A 1 196 ? 6.118 4.672 3.700 1.00 96.56 196 LEU A O 1
ATOM 1505 N N . VAL A 1 197 ? 6.340 6.356 5.170 1.00 96.88 197 VAL A N 1
ATOM 1506 C CA . VAL A 1 197 ? 7.760 6.623 4.886 1.00 96.88 197 VAL A CA 1
ATOM 1507 C C . VAL A 1 197 ? 8.639 5.370 5.009 1.00 96.88 197 VAL A C 1
ATOM 1509 O O . VAL A 1 197 ? 9.320 5.056 4.031 1.00 96.88 197 VAL A O 1
ATOM 1512 N N . PRO A 1 198 ? 8.632 4.611 6.125 1.00 95.94 198 PRO A N 1
ATOM 1513 C CA . PRO A 1 198 ? 9.448 3.402 6.231 1.00 95.94 198 PRO A CA 1
ATOM 1514 C C . PRO A 1 198 ? 8.999 2.313 5.249 1.00 95.94 198 PRO A C 1
ATOM 1516 O O . PRO A 1 198 ? 9.838 1.648 4.643 1.00 95.94 198 PRO A O 1
ATOM 1519 N N . ALA A 1 199 ? 7.688 2.160 5.025 1.00 96.69 199 ALA A N 1
ATOM 1520 C CA . ALA A 1 199 ? 7.168 1.196 4.063 1.00 96.69 199 ALA A CA 1
ATOM 1521 C C . ALA A 1 199 ? 7.627 1.501 2.630 1.00 96.69 199 ALA A C 1
ATOM 1523 O O . ALA A 1 199 ? 8.073 0.604 1.917 1.00 96.69 199 ALA A O 1
ATOM 1524 N N . TRP A 1 200 ? 7.561 2.767 2.220 1.00 97.94 200 TRP A N 1
ATOM 1525 C CA . TRP A 1 200 ? 8.006 3.264 0.918 1.00 97.94 200 TRP A CA 1
ATOM 1526 C C . TRP A 1 200 ? 9.519 3.149 0.744 1.00 97.94 200 TRP A C 1
ATOM 1528 O O . TRP A 1 200 ? 9.971 2.639 -0.284 1.00 97.94 200 TRP A O 1
ATOM 1538 N N . ALA A 1 201 ? 10.283 3.531 1.769 1.00 97.50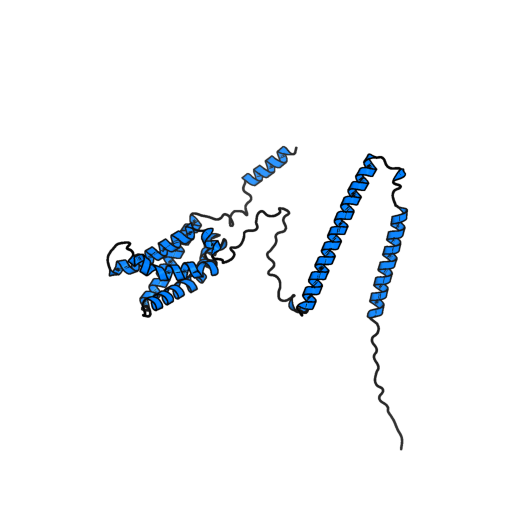 201 ALA A N 1
ATOM 1539 C CA . ALA A 1 201 ? 11.741 3.497 1.754 1.00 97.50 201 ALA A CA 1
ATOM 1540 C C . ALA A 1 201 ? 12.307 2.083 1.561 1.00 97.50 201 ALA A C 1
ATOM 1542 O O . ALA A 1 201 ? 13.404 1.941 1.034 1.00 97.50 201 ALA A O 1
ATOM 1543 N N . VAL A 1 202 ? 11.570 1.037 1.944 1.00 97.69 202 VAL A N 1
ATOM 1544 C CA . VAL A 1 202 ? 11.971 -0.359 1.712 1.00 97.69 202 VAL A CA 1
ATOM 1545 C C . VAL A 1 202 ? 11.340 -0.914 0.433 1.00 97.69 202 VAL A C 1
ATOM 1547 O O . VAL A 1 202 ? 12.025 -1.483 -0.416 1.00 97.69 202 VAL A O 1
ATOM 1550 N N . SER A 1 203 ? 10.031 -0.732 0.260 1.00 97.38 203 SER A N 1
ATOM 1551 C CA . SER A 1 203 ? 9.268 -1.416 -0.789 1.00 97.38 203 SER A CA 1
ATOM 1552 C C . SER A 1 203 ? 9.599 -0.922 -2.199 1.00 97.38 203 SER A C 1
ATOM 1554 O O . SER A 1 203 ? 9.664 -1.729 -3.128 1.00 97.38 203 SER A O 1
ATOM 1556 N N . ILE A 1 204 ? 9.821 0.387 -2.387 1.00 97.62 204 ILE A N 1
ATOM 1557 C CA . ILE A 1 204 ? 10.107 0.949 -3.717 1.00 97.62 204 ILE A CA 1
ATOM 1558 C C . ILE A 1 204 ? 11.522 0.599 -4.197 1.00 97.62 204 ILE A C 1
ATOM 1560 O O . ILE A 1 204 ? 11.655 0.183 -5.351 1.00 97.62 204 ILE A O 1
ATOM 1564 N N . PRO A 1 205 ? 12.582 0.670 -3.368 1.00 97.62 205 PRO A N 1
ATOM 1565 C CA . PRO A 1 205 ? 13.886 0.142 -3.766 1.00 97.62 205 PRO A CA 1
ATOM 1566 C C . PRO A 1 205 ? 13.856 -1.347 -4.113 1.00 97.62 205 PRO A C 1
ATOM 1568 O O . PRO A 1 205 ? 14.455 -1.749 -5.110 1.00 97.62 205 PRO A O 1
ATOM 1571 N N . VAL A 1 206 ? 13.101 -2.159 -3.364 1.00 97.88 206 VAL A N 1
ATOM 1572 C CA . VAL A 1 206 ? 12.912 -3.578 -3.706 1.00 97.88 206 VAL A CA 1
ATOM 1573 C C . VAL A 1 206 ? 12.192 -3.732 -5.048 1.00 97.88 206 VAL A C 1
ATOM 1575 O O . VAL A 1 206 ? 12.630 -4.519 -5.882 1.00 97.88 206 VAL A O 1
ATOM 1578 N N . ALA A 1 207 ? 11.153 -2.941 -5.323 1.00 97.19 207 ALA A N 1
ATOM 1579 C CA . ALA A 1 207 ? 10.497 -2.932 -6.630 1.00 97.19 207 ALA A CA 1
ATOM 1580 C C . ALA A 1 207 ? 11.453 -2.568 -7.781 1.00 97.19 207 ALA A C 1
ATOM 1582 O O . ALA A 1 207 ? 11.409 -3.187 -8.847 1.00 97.19 207 ALA A O 1
ATOM 1583 N N . LEU A 1 208 ? 12.338 -1.587 -7.575 1.00 96.62 208 LEU A N 1
ATOM 1584 C CA . LEU A 1 208 ? 13.362 -1.205 -8.550 1.00 96.62 208 LEU A CA 1
ATOM 1585 C C . LEU A 1 208 ? 14.382 -2.328 -8.779 1.00 96.62 208 LEU A C 1
ATOM 1587 O O . LEU A 1 208 ? 14.767 -2.563 -9.926 1.00 96.62 208 LEU A O 1
ATOM 1591 N N . ALA A 1 209 ? 14.772 -3.044 -7.723 1.00 96.75 209 ALA A N 1
ATOM 1592 C CA . ALA A 1 209 ? 15.644 -4.210 -7.819 1.00 96.75 209 ALA A CA 1
ATOM 1593 C C . ALA A 1 209 ? 14.972 -5.359 -8.590 1.00 96.75 209 ALA A C 1
ATOM 1595 O O . ALA A 1 209 ? 15.571 -5.899 -9.518 1.00 96.75 209 ALA A O 1
ATOM 1596 N N . ILE A 1 210 ? 13.704 -5.669 -8.285 1.00 96.44 210 ILE A N 1
ATOM 1597 C CA . ILE A 1 210 ? 12.905 -6.661 -9.025 1.00 96.44 210 ILE A CA 1
ATOM 1598 C C . ILE A 1 210 ? 12.816 -6.267 -10.500 1.00 96.44 210 ILE A C 1
ATOM 1600 O O . ILE A 1 210 ? 13.045 -7.094 -11.378 1.00 96.44 210 ILE A O 1
ATOM 1604 N N . ARG A 1 211 ? 12.533 -4.993 -10.794 1.00 94.44 211 ARG A N 1
ATOM 1605 C CA . ARG A 1 211 ? 12.487 -4.488 -12.171 1.00 94.44 211 ARG A CA 1
ATOM 1606 C C . ARG A 1 211 ? 13.820 -4.685 -12.888 1.00 94.44 211 ARG A C 1
ATOM 1608 O O . ARG A 1 211 ? 13.814 -5.109 -14.041 1.00 94.44 211 ARG A O 1
ATOM 1615 N N . GLY A 1 212 ? 14.932 -4.352 -12.234 1.00 93.81 212 GLY A N 1
ATOM 1616 C CA . GLY A 1 212 ? 16.267 -4.535 -12.800 1.00 93.81 212 GLY A CA 1
ATOM 1617 C C . GLY A 1 212 ? 16.562 -6.003 -13.098 1.00 93.81 212 GLY A C 1
ATOM 1618 O O . GLY A 1 212 ? 16.991 -6.327 -14.200 1.00 93.81 212 GLY A O 1
ATOM 1619 N N . ALA A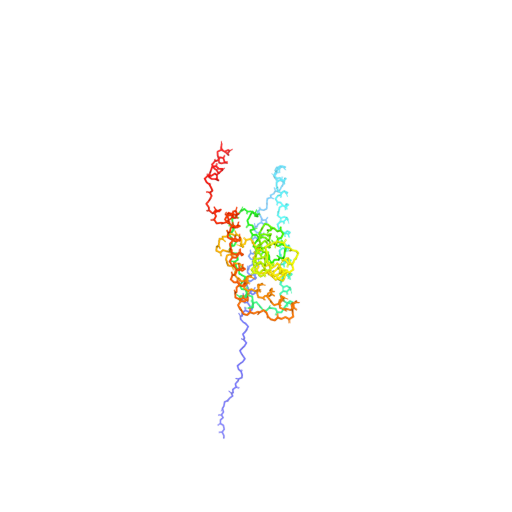 1 213 ? 16.218 -6.899 -12.169 1.00 94.75 213 ALA A N 1
ATOM 1620 C CA . ALA A 1 213 ? 16.370 -8.340 -12.345 1.00 94.75 213 ALA A CA 1
ATOM 1621 C C . ALA A 1 213 ? 15.519 -8.892 -13.502 1.00 94.75 213 ALA A C 1
ATOM 1623 O O . ALA A 1 213 ? 16.018 -9.660 -14.316 1.00 94.75 213 ALA A O 1
ATOM 1624 N N . VAL A 1 214 ? 14.254 -8.469 -13.617 1.00 92.88 214 VAL A N 1
ATOM 1625 C CA . VAL A 1 214 ? 13.352 -8.901 -14.701 1.00 92.88 214 VAL A CA 1
ATOM 1626 C C . VAL A 1 214 ? 13.811 -8.376 -16.062 1.00 92.88 214 VAL A C 1
ATOM 1628 O O . VAL A 1 214 ? 13.686 -9.075 -17.063 1.00 92.88 214 VAL A O 1
ATOM 1631 N N . LYS A 1 215 ? 14.333 -7.144 -16.118 1.00 89.75 215 LYS A N 1
ATOM 1632 C CA . LYS A 1 215 ? 14.791 -6.525 -17.368 1.00 89.75 215 LYS A CA 1
ATOM 1633 C C . LYS A 1 215 ? 16.215 -6.941 -17.762 1.00 89.75 215 LYS A C 1
ATOM 1635 O O . LYS A 1 215 ? 16.580 -6.767 -18.918 1.00 89.75 215 LYS A O 1
ATOM 1640 N N . GLY A 1 216 ? 16.992 -7.483 -16.826 1.00 92.12 216 GLY A N 1
ATOM 1641 C CA . GLY A 1 216 ? 18.394 -7.857 -17.024 1.00 92.12 216 GLY A CA 1
ATOM 1642 C C . GLY A 1 216 ? 19.381 -6.688 -16.954 1.00 92.12 216 GLY A C 1
ATOM 1643 O O . GLY A 1 216 ? 20.560 -6.901 -17.198 1.00 92.12 216 GLY A O 1
ATOM 1644 N N . ASP A 1 217 ? 18.924 -5.485 -16.587 1.00 90.25 217 ASP A N 1
ATOM 1645 C CA . ASP A 1 217 ? 19.723 -4.255 -16.587 1.00 90.25 217 ASP A CA 1
ATOM 1646 C C . ASP A 1 217 ? 19.462 -3.403 -15.342 1.00 90.25 217 ASP A C 1
ATOM 1648 O O . ASP A 1 217 ? 18.323 -3.257 -14.881 1.00 90.25 217 ASP A O 1
ATOM 1652 N N . VAL A 1 218 ? 20.512 -2.751 -14.834 1.00 91.88 218 VAL A N 1
ATOM 1653 C CA . VAL A 1 218 ? 20.390 -1.786 -13.734 1.00 91.88 218 VAL A CA 1
ATOM 1654 C C . VAL A 1 218 ? 19.671 -0.525 -14.233 1.00 91.88 218 VAL A C 1
ATOM 1656 O O . VAL A 1 218 ? 20.093 0.072 -15.227 1.00 91.88 218 VAL A O 1
ATOM 1659 N N . PRO A 1 219 ? 18.592 -0.071 -13.564 1.00 91.50 219 PRO A N 1
ATOM 1660 C CA . PRO A 1 219 ? 17.906 1.151 -13.957 1.00 91.50 219 PRO A CA 1
ATOM 1661 C C . PRO A 1 219 ? 18.840 2.377 -13.931 1.00 91.50 219 PRO A C 1
ATOM 1663 O O . PRO A 1 219 ? 19.604 2.530 -12.978 1.00 91.50 219 PRO A O 1
ATOM 1666 N N . PRO A 1 220 ? 18.745 3.299 -14.910 1.00 93.06 220 PRO A N 1
ATOM 1667 C CA . PRO A 1 220 ? 19.516 4.539 -14.885 1.00 93.06 220 PRO A CA 1
ATOM 1668 C C . PRO A 1 220 ? 19.258 5.349 -13.608 1.00 93.06 220 PRO A C 1
ATOM 1670 O O . PRO A 1 220 ? 18.117 5.443 -13.152 1.00 93.06 220 PRO A O 1
ATOM 1673 N N . VAL A 1 221 ? 20.290 6.006 -13.072 1.00 95.31 221 VAL A N 1
ATOM 1674 C CA . VAL A 1 221 ? 20.186 6.819 -11.841 1.00 95.31 221 VAL A CA 1
ATOM 1675 C C . VAL A 1 221 ? 19.053 7.859 -11.899 1.00 95.31 221 VAL A C 1
ATOM 1677 O O . VAL A 1 221 ? 18.279 7.925 -10.941 1.00 95.31 221 VAL A O 1
ATOM 1680 N N . PRO A 1 222 ? 18.848 8.613 -13.002 1.00 94.19 222 PRO A N 1
ATOM 1681 C CA . PRO A 1 222 ? 17.722 9.544 -13.088 1.00 94.19 222 PRO A CA 1
ATOM 1682 C C . PRO A 1 222 ? 16.362 8.850 -12.954 1.00 94.19 222 PRO A C 1
ATOM 1684 O O . PRO A 1 222 ? 15.465 9.369 -12.295 1.00 94.19 222 PRO A O 1
ATOM 1687 N N . PHE A 1 223 ? 16.218 7.647 -13.522 1.00 91.75 223 PHE A N 1
ATOM 1688 C CA . PHE A 1 223 ? 14.989 6.868 -13.400 1.00 91.75 223 PHE A CA 1
ATOM 1689 C C . PHE A 1 223 ? 14.739 6.446 -11.948 1.00 91.75 223 PHE A C 1
ATOM 1691 O O . PHE A 1 223 ? 13.600 6.514 -11.497 1.00 91.75 223 PHE A O 1
ATOM 1698 N N . ILE A 1 224 ? 15.777 6.055 -11.202 1.00 95.56 224 ILE A N 1
ATOM 1699 C CA . ILE A 1 224 ? 15.666 5.700 -9.777 1.00 95.56 224 ILE A CA 1
ATOM 1700 C C . ILE A 1 224 ? 15.146 6.892 -8.964 1.00 95.56 224 ILE A C 1
ATOM 1702 O O . ILE A 1 224 ? 14.167 6.752 -8.232 1.00 95.56 224 ILE A O 1
ATOM 1706 N N . ILE A 1 225 ? 15.759 8.068 -9.133 1.00 96.50 225 ILE A N 1
ATOM 1707 C CA . ILE A 1 225 ? 15.396 9.288 -8.396 1.00 96.50 225 ILE A CA 1
ATOM 1708 C C . ILE A 1 225 ? 13.953 9.700 -8.704 1.00 96.50 225 ILE A C 1
ATOM 1710 O O . ILE A 1 225 ? 13.157 9.906 -7.788 1.00 96.50 225 ILE A O 1
ATOM 1714 N N . VAL A 1 226 ? 13.594 9.769 -9.990 1.00 94.12 226 VAL A N 1
ATOM 1715 C CA . VAL A 1 226 ? 12.233 10.129 -10.410 1.00 94.12 226 VAL A CA 1
ATOM 1716 C C . VAL A 1 226 ? 11.222 9.099 -9.914 1.00 94.12 226 VAL A C 1
ATOM 1718 O O . VAL A 1 226 ? 10.162 9.488 -9.437 1.00 94.12 226 VAL A O 1
ATOM 1721 N N . SER A 1 227 ? 11.548 7.803 -9.961 1.00 94.75 227 SER A N 1
ATOM 1722 C CA . SER A 1 227 ? 10.662 6.747 -9.454 1.00 94.75 227 SER A CA 1
ATOM 1723 C C . SER A 1 227 ? 10.387 6.911 -7.966 1.00 94.75 227 SER A C 1
ATOM 1725 O O . SER A 1 227 ? 9.233 6.841 -7.554 1.00 94.75 227 SER A O 1
ATOM 1727 N N . LEU A 1 228 ? 11.421 7.163 -7.161 1.00 97.12 228 LEU A N 1
ATOM 1728 C CA . LEU A 1 228 ? 11.277 7.383 -5.723 1.00 97.12 228 LEU A CA 1
ATOM 1729 C C . LEU A 1 228 ? 10.370 8.583 -5.441 1.00 97.12 228 LEU A C 1
ATOM 1731 O O . LEU A 1 228 ? 9.368 8.438 -4.741 1.00 97.12 228 LEU A O 1
ATOM 1735 N N . ILE A 1 229 ? 10.676 9.739 -6.032 1.00 97.19 229 ILE A N 1
ATOM 1736 C CA . ILE A 1 229 ? 9.915 10.973 -5.803 1.00 97.19 229 ILE A CA 1
ATOM 1737 C C . ILE A 1 229 ? 8.471 10.811 -6.287 1.00 97.19 229 ILE A C 1
ATOM 1739 O O . ILE A 1 229 ? 7.541 11.053 -5.524 1.00 97.19 229 ILE A O 1
ATOM 1743 N N . ALA A 1 230 ? 8.265 10.350 -7.523 1.00 96.25 230 ALA A N 1
ATOM 1744 C CA . ALA A 1 230 ? 6.936 10.242 -8.116 1.00 96.25 230 ALA A CA 1
ATOM 1745 C C . ALA A 1 230 ? 6.049 9.237 -7.372 1.00 96.25 230 ALA A C 1
ATOM 1747 O O . ALA A 1 230 ? 4.904 9.554 -7.054 1.00 96.25 230 ALA A O 1
ATOM 1748 N N . THR A 1 231 ? 6.566 8.044 -7.055 1.00 97.50 231 THR A N 1
ATOM 1749 C CA . THR A 1 231 ? 5.792 7.050 -6.292 1.00 97.50 231 THR A CA 1
ATOM 1750 C C . THR A 1 231 ? 5.512 7.531 -4.874 1.00 97.50 231 THR A C 1
ATOM 1752 O O . THR A 1 231 ? 4.386 7.385 -4.408 1.00 97.50 231 THR A O 1
ATOM 1755 N N . GLY A 1 232 ? 6.482 8.170 -4.212 1.00 97.38 232 GLY A N 1
ATOM 1756 C CA . GLY A 1 232 ? 6.292 8.756 -2.887 1.00 97.38 232 GLY A CA 1
ATOM 1757 C C . GLY A 1 232 ? 5.195 9.819 -2.886 1.00 97.38 232 GLY A C 1
ATOM 1758 O O . GLY A 1 232 ? 4.279 9.754 -2.069 1.00 97.38 232 GLY A O 1
ATOM 1759 N N . SER A 1 233 ? 5.228 10.751 -3.842 1.00 97.94 233 SER A N 1
ATOM 1760 C CA . SER A 1 233 ? 4.210 11.796 -3.983 1.00 97.94 233 SER A CA 1
ATOM 1761 C C . SER A 1 233 ? 2.829 11.234 -4.314 1.00 97.94 233 SER A C 1
ATOM 1763 O O . SER A 1 233 ? 1.852 11.652 -3.699 1.00 97.94 233 SER A O 1
ATOM 1765 N N . LEU A 1 234 ? 2.727 10.283 -5.247 1.00 97.69 234 LEU A N 1
ATOM 1766 C CA . LEU A 1 234 ? 1.446 9.690 -5.645 1.00 97.69 234 LEU A CA 1
ATOM 1767 C C . LEU A 1 234 ? 0.814 8.878 -4.508 1.00 97.69 234 LEU A C 1
ATOM 1769 O O . LEU A 1 234 ? -0.379 9.028 -4.243 1.00 97.69 234 LEU A O 1
ATOM 1773 N N . LEU A 1 235 ? 1.609 8.069 -3.801 1.00 97.94 235 LEU A N 1
ATOM 1774 C CA . LEU A 1 235 ? 1.139 7.313 -2.639 1.00 97.94 235 LEU A CA 1
ATOM 1775 C C . LEU A 1 235 ? 0.745 8.250 -1.494 1.00 97.94 235 LEU A C 1
ATOM 1777 O O . LEU A 1 235 ? -0.325 8.086 -0.917 1.00 97.94 235 LEU A O 1
ATOM 1781 N N . ALA A 1 236 ? 1.557 9.265 -1.185 1.00 97.44 236 ALA A N 1
ATOM 1782 C CA . ALA A 1 236 ? 1.229 10.242 -0.149 1.00 97.44 236 ALA A CA 1
ATOM 1783 C C . ALA A 1 236 ? -0.042 11.036 -0.485 1.00 97.44 236 ALA A C 1
ATOM 1785 O O . ALA A 1 236 ? -0.873 11.255 0.394 1.00 97.44 236 ALA A O 1
ATOM 1786 N N . ALA A 1 237 ? -0.225 11.427 -1.750 1.00 97.56 237 ALA A N 1
ATOM 1787 C CA . ALA A 1 237 ? -1.421 12.126 -2.206 1.00 97.56 237 ALA A CA 1
ATOM 1788 C C . ALA A 1 237 ? -2.670 11.249 -2.066 1.00 97.56 237 ALA A C 1
ATOM 1790 O O . ALA A 1 237 ? -3.660 11.691 -1.484 1.00 97.56 237 ALA A O 1
ATOM 1791 N N . TRP A 1 238 ? -2.616 9.998 -2.537 1.00 97.62 238 TRP A N 1
ATOM 1792 C CA . TRP A 1 238 ? -3.736 9.069 -2.403 1.00 97.62 238 TRP A CA 1
ATOM 1793 C C . TRP A 1 238 ? -4.063 8.773 -0.939 1.00 97.62 238 TRP A C 1
ATOM 1795 O O . TRP A 1 238 ? -5.215 8.874 -0.530 1.00 97.62 238 TRP A O 1
ATOM 1805 N N . ARG A 1 239 ? -3.058 8.440 -0.128 1.00 96.38 239 ARG A N 1
ATOM 1806 C CA . ARG A 1 239 ? -3.257 8.084 1.281 1.00 96.38 239 ARG A CA 1
ATOM 1807 C C . ARG A 1 239 ? -3.704 9.276 2.115 1.00 96.38 239 ARG A C 1
ATOM 1809 O O . ARG A 1 239 ? -4.579 9.124 2.959 1.00 96.38 239 ARG A O 1
ATOM 1816 N N . GLY A 1 240 ? -3.171 10.464 1.839 1.00 95.69 240 GLY A N 1
ATOM 1817 C CA . GLY A 1 240 ? -3.640 11.708 2.440 1.00 95.69 240 GLY A CA 1
ATOM 1818 C C . GLY A 1 240 ? -5.097 11.993 2.083 1.00 95.69 240 GLY A C 1
ATOM 1819 O O . GLY A 1 240 ? -5.898 12.264 2.972 1.00 95.69 240 GLY A O 1
ATOM 1820 N N . LEU A 1 241 ? -5.468 11.844 0.806 1.00 95.62 241 LEU A N 1
ATOM 1821 C CA . LEU A 1 241 ? -6.863 11.948 0.384 1.00 95.62 241 LEU A CA 1
ATOM 1822 C C . LEU A 1 241 ? -7.728 10.911 1.105 1.00 95.62 241 LEU A C 1
ATOM 1824 O O . LEU A 1 241 ? -8.758 11.277 1.658 1.00 95.62 241 LEU A O 1
ATOM 1828 N N . TYR A 1 242 ? -7.285 9.652 1.164 1.00 95.19 242 TYR A N 1
ATOM 1829 C CA . TYR A 1 242 ? -7.987 8.553 1.824 1.00 95.19 242 TYR A CA 1
ATOM 1830 C C . TYR A 1 242 ? -8.273 8.841 3.301 1.00 95.19 242 TYR A C 1
ATOM 1832 O O . TYR A 1 242 ? -9.374 8.562 3.766 1.00 95.19 242 TYR A O 1
ATOM 1840 N N . VAL A 1 243 ? -7.306 9.398 4.036 1.00 93.56 243 VAL A N 1
ATOM 1841 C CA . VAL A 1 243 ? -7.476 9.787 5.446 1.00 93.56 243 VAL A CA 1
ATOM 1842 C C . VAL A 1 243 ? -8.482 10.926 5.589 1.00 93.56 243 VAL A C 1
ATOM 1844 O O . VAL A 1 243 ? -9.305 10.900 6.498 1.00 93.56 243 VAL A O 1
ATOM 1847 N N . VAL A 1 244 ? -8.462 11.899 4.675 1.00 92.06 244 VAL A N 1
ATOM 1848 C CA . VAL A 1 244 ? -9.417 13.018 4.679 1.00 92.06 244 VAL A CA 1
ATOM 1849 C C . VAL A 1 244 ? -10.843 12.548 4.380 1.00 92.06 244 VAL A C 1
ATOM 1851 O O . VAL A 1 244 ? -11.778 13.030 5.013 1.00 92.06 244 VAL A O 1
ATOM 1854 N N . ILE A 1 245 ? -11.027 11.609 3.444 1.00 92.25 245 ILE A N 1
ATOM 1855 C CA . ILE A 1 245 ? -12.360 11.081 3.101 1.00 92.25 245 ILE A CA 1
ATOM 1856 C C . ILE A 1 245 ? -12.864 10.024 4.097 1.00 92.25 245 ILE A C 1
ATOM 1858 O O . ILE A 1 245 ? -14.071 9.849 4.227 1.00 92.25 245 ILE A O 1
ATOM 1862 N N . ASN A 1 246 ? -11.962 9.332 4.803 1.00 87.12 246 ASN A N 1
ATOM 1863 C CA . ASN A 1 246 ? -12.280 8.321 5.813 1.00 87.12 246 ASN A CA 1
ATOM 1864 C C . ASN A 1 246 ? -11.637 8.682 7.163 1.00 87.12 246 ASN A C 1
ATOM 1866 O O . ASN A 1 246 ? -10.753 7.951 7.625 1.00 87.12 246 ASN A O 1
ATOM 1870 N N . PRO A 1 247 ? -12.047 9.786 7.809 1.00 69.75 247 PRO A N 1
ATOM 1871 C CA . PRO A 1 247 ? -11.510 10.145 9.109 1.00 69.75 247 PRO A CA 1
ATOM 1872 C C . PRO A 1 247 ? -11.909 9.067 10.121 1.00 69.75 247 PRO A C 1
ATOM 1874 O O . PRO A 1 247 ? -13.067 8.958 10.523 1.00 69.75 247 PRO A O 1
ATOM 1877 N N . THR A 1 248 ? -10.959 8.228 10.531 1.00 62.75 248 THR A N 1
ATOM 1878 C CA . THR A 1 248 ? -11.173 7.321 11.660 1.00 62.75 248 THR A CA 1
ATOM 1879 C C . THR A 1 248 ? -11.190 8.173 12.923 1.00 62.75 248 THR A C 1
ATOM 1881 O O . THR A 1 248 ? -10.209 8.843 13.237 1.00 62.75 248 THR A O 1
ATOM 1884 N N . SER A 1 249 ? -12.311 8.180 13.636 1.00 46.62 249 SER A N 1
ATOM 1885 C CA . SER A 1 249 ? -12.640 9.099 14.734 1.00 46.62 249 SER A CA 1
ATOM 1886 C C . SER A 1 249 ? -11.763 8.982 15.992 1.00 46.62 249 SER A C 1
ATOM 1888 O O . SER A 1 249 ? -12.102 9.539 17.035 1.00 46.62 249 SER A O 1
ATOM 1890 N N . THR A 1 250 ? -10.610 8.317 15.955 1.00 50.62 250 THR A N 1
ATOM 1891 C CA . THR A 1 250 ? -9.771 8.089 17.143 1.00 50.62 250 THR A CA 1
ATOM 1892 C C . THR A 1 250 ? -9.150 9.368 17.714 1.00 50.62 250 THR A C 1
ATOM 1894 O O . THR A 1 250 ? -8.838 9.401 18.899 1.00 50.62 250 THR A O 1
ATOM 1897 N N . ALA A 1 251 ? -9.031 10.449 16.934 1.00 44.53 251 ALA A N 1
ATOM 1898 C CA . ALA A 1 251 ? -8.595 11.753 17.453 1.00 44.53 251 ALA A CA 1
ATOM 1899 C C . ALA A 1 251 ? -9.737 12.596 18.063 1.00 44.53 251 ALA A C 1
ATOM 1901 O O . ALA A 1 251 ? -9.470 13.513 18.837 1.00 44.53 251 ALA A O 1
ATOM 1902 N N . GLU A 1 252 ? -11.002 12.277 17.762 1.00 42.12 252 GLU A N 1
ATOM 1903 C CA . GLU A 1 252 ? -12.172 13.058 18.197 1.00 42.12 252 GLU A CA 1
ATOM 1904 C C . GLU A 1 252 ? -13.114 12.300 19.150 1.00 42.12 252 GLU A C 1
ATOM 1906 O O . GLU A 1 252 ? -14.049 12.882 19.688 1.00 42.12 252 GLU A O 1
ATOM 1911 N N . THR A 1 253 ? -12.833 11.031 19.465 1.00 44.66 253 THR A N 1
ATOM 1912 C CA . THR A 1 253 ? -13.650 10.229 20.406 1.00 44.66 253 THR A CA 1
ATOM 1913 C C . THR A 1 253 ? -13.297 10.490 21.884 1.00 44.66 253 THR A C 1
ATOM 1915 O O . THR A 1 253 ? -13.821 9.844 22.782 1.00 44.66 253 THR A O 1
ATOM 1918 N N . LYS A 1 254 ? -12.451 11.489 22.190 1.00 48.91 254 LYS A N 1
ATOM 1919 C CA . LYS A 1 254 ? -12.173 11.916 23.581 1.00 48.91 254 LYS A CA 1
ATOM 1920 C C . LYS A 1 254 ? -12.945 13.158 24.037 1.00 48.91 254 LYS A C 1
ATOM 1922 O O . LYS A 1 254 ? -12.712 13.655 25.137 1.00 48.91 254 LYS A O 1
ATOM 1927 N N . ARG A 1 255 ? -13.885 13.655 23.232 1.00 46.09 255 ARG A N 1
ATOM 1928 C CA . ARG A 1 255 ? -14.923 14.577 23.701 1.00 46.09 255 ARG A CA 1
ATOM 1929 C C . ARG A 1 255 ? -16.233 13.816 23.678 1.00 46.09 255 ARG A C 1
ATOM 1931 O O . ARG A 1 255 ? -16.803 13.636 22.610 1.00 46.09 255 ARG A O 1
ATOM 1938 N N . GLY A 1 256 ? -16.679 13.357 24.850 1.00 50.28 256 GLY A N 1
ATOM 1939 C CA . GLY A 1 256 ? -18.036 12.841 25.014 1.00 50.28 256 GLY A CA 1
ATOM 1940 C C . GLY A 1 256 ? -18.993 13.824 24.353 1.00 50.28 256 GLY A C 1
ATOM 1941 O O . GLY A 1 256 ? -19.024 15.005 24.716 1.00 50.28 256 GLY A O 1
ATOM 1942 N N . GLY A 1 257 ? -19.661 13.369 23.295 1.00 59.56 257 GLY A N 1
ATOM 1943 C CA . GLY A 1 257 ? -20.520 14.229 22.502 1.00 59.56 257 GLY A CA 1
ATOM 1944 C C . GLY A 1 257 ? -21.599 14.824 23.400 1.00 59.56 257 GLY A C 1
ATOM 1945 O O . GLY A 1 257 ? -22.028 14.200 24.369 1.00 59.56 257 GLY A O 1
ATOM 1946 N N . ILE A 1 258 ? -22.096 16.014 23.066 1.00 65.50 258 ILE A N 1
ATOM 1947 C CA . ILE A 1 258 ? -23.231 16.638 23.775 1.00 65.50 258 ILE A CA 1
ATOM 1948 C C . ILE A 1 258 ? -24.412 15.646 23.880 1.00 65.50 258 ILE A C 1
ATOM 1950 O O . ILE A 1 258 ? -25.156 15.634 24.859 1.00 65.50 258 ILE A O 1
ATOM 1954 N N . LEU A 1 259 ? -24.524 14.744 22.900 1.00 65.19 259 LEU A N 1
ATOM 1955 C CA . LEU A 1 259 ? -25.495 13.657 22.852 1.00 65.19 259 LEU A CA 1
ATOM 1956 C C . LEU A 1 259 ? -25.254 12.544 23.887 1.00 65.19 259 LEU A C 1
ATOM 1958 O O . LEU A 1 259 ? -26.235 12.014 24.400 1.00 65.19 259 LEU A O 1
ATOM 1962 N N . ASP A 1 260 ? -24.010 12.223 24.253 1.00 68.69 260 ASP A N 1
ATOM 1963 C CA . ASP A 1 260 ? -23.726 11.301 25.364 1.00 68.69 260 ASP A CA 1
ATOM 1964 C C . ASP A 1 260 ? -24.120 11.923 26.701 1.00 68.69 260 ASP A C 1
ATOM 1966 O O . ASP A 1 260 ? -24.705 11.241 27.541 1.00 68.69 260 ASP A O 1
ATOM 1970 N N . GLY A 1 261 ? -23.922 13.237 26.863 1.00 75.31 261 GLY A N 1
ATOM 1971 C CA . GLY A 1 261 ? -24.465 13.987 27.999 1.00 75.31 261 GLY A CA 1
ATOM 1972 C C . GLY A 1 261 ? -25.990 13.867 28.082 1.00 75.31 261 GLY A C 1
ATOM 1973 O O . GLY A 1 261 ? -26.534 13.534 29.133 1.00 75.31 261 GLY A O 1
ATOM 1974 N N . PHE A 1 262 ? -26.690 14.029 26.956 1.00 80.19 262 PHE A N 1
ATOM 1975 C CA . PHE A 1 262 ? -28.140 13.814 26.880 1.00 80.19 262 PHE A CA 1
ATOM 1976 C C . PHE A 1 262 ? -28.548 12.363 27.155 1.00 80.19 262 PHE A C 1
ATOM 1978 O O . PHE A 1 262 ? -29.548 12.115 27.830 1.00 80.19 262 PHE A O 1
ATOM 1985 N N . ARG A 1 263 ? -27.783 11.382 26.675 1.00 73.81 263 ARG A N 1
ATOM 1986 C CA . ARG A 1 263 ? -28.050 9.958 26.918 1.00 73.81 263 ARG A CA 1
ATOM 1987 C C . ARG A 1 263 ? -27.859 9.597 28.395 1.00 73.81 263 ARG A C 1
ATOM 1989 O O . ARG A 1 263 ? -28.627 8.814 28.952 1.00 73.81 263 ARG A O 1
ATOM 1996 N N . MET A 1 264 ? -26.891 10.225 29.054 1.00 82.56 264 MET A N 1
ATOM 1997 C CA . MET A 1 264 ? -26.633 10.077 30.485 1.00 82.56 264 MET A CA 1
ATOM 1998 C C . MET A 1 264 ? -27.711 10.772 31.338 1.00 82.56 264 MET A C 1
ATOM 2000 O O . MET A 1 264 ? -28.200 10.204 32.311 1.00 82.56 264 MET A O 1
ATOM 2004 N N . ILE A 1 265 ? -28.175 11.955 30.926 1.00 85.06 265 ILE A N 1
ATOM 2005 C CA . ILE A 1 265 ? -29.290 12.667 31.577 1.00 85.06 265 ILE A CA 1
ATOM 2006 C C . ILE A 1 265 ? -30.609 11.892 31.430 1.00 85.06 265 ILE A C 1
ATOM 2008 O O . ILE A 1 265 ? -31.347 11.733 32.398 1.00 85.06 265 ILE A O 1
ATOM 2012 N N . THR A 1 266 ? -30.907 11.363 30.243 1.00 86.75 266 THR A N 1
ATOM 2013 C CA . THR A 1 266 ? -32.152 10.612 29.987 1.00 86.75 266 THR A CA 1
ATOM 2014 C C . THR A 1 266 ? -32.189 9.266 30.707 1.00 86.75 266 THR A C 1
ATOM 2016 O O . THR A 1 266 ? -33.250 8.838 31.154 1.00 86.75 266 THR A O 1
ATOM 2019 N N . THR A 1 267 ? -31.041 8.605 30.875 1.00 86.56 267 THR A N 1
ATOM 2020 C CA . THR A 1 267 ? -30.945 7.371 31.674 1.00 86.56 267 THR A CA 1
ATOM 2021 C C . THR A 1 267 ? -31.091 7.631 33.172 1.00 86.56 267 THR A C 1
ATOM 2023 O O . THR A 1 267 ? -31.705 6.816 33.859 1.00 86.56 267 THR A O 1
ATOM 2026 N N . LEU A 1 268 ? -30.621 8.777 33.673 1.00 85.31 268 LEU A N 1
ATOM 2027 C CA . LEU A 1 268 ? -30.877 9.216 35.049 1.00 85.31 268 LEU A CA 1
ATOM 2028 C C . LEU A 1 268 ? -32.348 9.587 35.276 1.00 85.31 268 LEU A C 1
ATOM 2030 O O . LEU A 1 268 ? -32.931 9.153 36.265 1.00 85.31 268 LEU A O 1
ATOM 2034 N N . LEU A 1 269 ? -32.964 10.311 34.337 1.00 85.50 269 LEU A N 1
ATOM 2035 C CA . LEU A 1 269 ? -34.388 10.674 34.379 1.00 85.50 269 LEU A CA 1
ATOM 2036 C C . LEU A 1 269 ? -35.328 9.474 34.275 1.00 85.50 269 LEU A C 1
ATOM 2038 O O . LEU A 1 269 ? -36.452 9.550 34.737 1.00 85.50 269 LEU A O 1
ATOM 2042 N N . ARG A 1 270 ? -34.890 8.374 33.658 1.00 85.50 270 ARG A N 1
ATOM 2043 C CA . ARG A 1 270 ? -35.684 7.142 33.554 1.00 85.50 270 ARG A CA 1
ATOM 2044 C C . ARG A 1 270 ? -35.609 6.276 34.819 1.00 85.50 270 ARG A C 1
ATOM 2046 O O . ARG A 1 270 ? -36.378 5.326 34.948 1.00 85.50 270 ARG A O 1
ATOM 2053 N N . ARG A 1 271 ? -34.647 6.543 35.708 1.00 78.56 271 ARG A N 1
ATOM 2054 C CA . ARG A 1 271 ? -34.421 5.768 36.938 1.00 78.56 271 ARG A CA 1
ATOM 2055 C C . ARG A 1 271 ? -35.160 6.341 38.157 1.00 78.56 271 ARG A C 1
ATOM 2057 O O . ARG A 1 271 ? -35.282 5.626 39.149 1.00 78.56 271 ARG A O 1
ATOM 2064 N N . TRP A 1 272 ? -35.636 7.580 38.074 1.00 69.50 272 TRP A N 1
ATOM 2065 C CA . TRP A 1 272 ? -36.497 8.239 39.061 1.00 69.50 272 TRP A CA 1
ATOM 2066 C C . TRP A 1 272 ? -37.901 8.419 38.489 1.00 69.50 272 TRP A C 1
ATOM 2068 O O . TRP A 1 272 ? -38.846 8.472 39.303 1.00 69.50 272 TRP A O 1
#

Foldseek 3Di:
DDDDDDDDDDPDDPPDPVVVVVVVVVVVVVVVVVVVVVVVVVDDPPVPDDPVVNVVVVVVVVVVVVVVVVVVVVVVVVVVVVVVCVVVVDDPVVCVVVPDPPPPPPDDPDPDDDPQPFQPLDLVLCVVCVVLLVQLLVLLLVVLQVVCCVPPNHDRDPVSCVSSVLLNCLLSVQLSNLSCSTPQCLQDLVSVCVSLVVSLVRSQVSSQVVVCVVVVHRDDPVCSVCSSVSSSVSSSVSSVVVSVVVHPCPVPVPPCPVVNVVVVVVVVVVVD

Solvent-accessible surface area (backbone atoms only — not comparable to full-atom values): 15843 Å² total; per-residue (Å²): 133,90,85,90,82,87,84,79,83,85,84,79,82,84,89,68,66,72,63,55,57,54,52,55,52,50,54,52,50,55,50,48,56,50,52,54,55,57,52,61,76,68,58,78,68,75,88,79,57,53,76,73,53,51,55,50,50,54,52,51,50,55,51,51,54,54,51,54,49,51,53,50,53,50,53,52,49,54,50,51,52,52,53,50,41,66,74,67,72,63,60,84,78,71,49,71,81,59,61,70,81,74,71,83,74,79,87,58,104,64,88,82,83,76,79,75,68,67,43,85,33,36,72,70,35,45,75,80,36,50,71,61,54,52,47,46,51,49,36,45,44,50,52,30,37,51,68,43,35,79,76,73,52,90,74,94,51,75,64,35,54,64,65,21,43,34,48,50,51,20,36,69,67,42,17,24,60,53,26,45,42,20,54,51,29,38,43,42,76,66,39,25,50,67,21,40,52,63,17,48,69,51,14,52,58,49,9,53,50,47,41,18,63,77,69,74,46,80,72,54,69,69,57,52,55,49,50,53,52,51,50,50,51,39,43,50,51,49,51,51,50,50,29,69,77,49,67,44,57,78,84,59,69,82,55,79,46,75,63,51,55,50,53,53,50,52,55,54,63,71,74,107

pLDDT: mean 77.04, std 18.44, range [34.81, 97.94]

InterPro domains:
  IPR021414 Protein of unknown function DUF3054 [PF11255] (133-241)

Mean predicted aligned error: 19.75 Å

Secondary structure (DSSP, 8-state):
----------------SHHHHHHHHHHHHHHHHHHHHHHHTT---GGGS-HHHHHHHHHHHHHHHHHHHHHHHHHHHHHHHHHHHHHHT--GGGSTTS----------S-TTS-------SSTHHHHTTHHHHHHHHHHHHHHHHHHHHHHH-S---HHHHHHHHHHHHHHHHHTTTTTTTSSGGGT-HHHHHHHHHHHHHHHHHHHHHHHHHHHTSPPPHHHHHHHHHHHHHHHHHHHHHHHHHS--GGGTTTS--HHHHHHHHHHHHTT-

Organism: NCBI:txid303371